Protein AF-A0A6C0D047-F1 (afdb_monomer_lite)

Foldseek 3Di:
DVVVVVVVVVVVVVVVVVVVVVVVVVVVVVVVVVVVVVVVVVVVVLVLLLVVVLCCCVPVVAQPDAQDEDFDQDPVRFFADPSSVVSNVVVVDQGHYWYQGGVLAIDHSPLVVVLVVDDPVNLVVLVVVLVVVLVVVVVCVVVVPDDDQKDFDPAFDDDPQFTDGTGIWGWDDLVVQLPDFAPRSSRNNSLCVLVVCLVVCVCVVPVVSSVSSSCCSSPFIWTWDDDPPRGIGIHTPVSVVVSVD

Structure (mmCIF, N/CA/C/O backbone):
data_AF-A0A6C0D047-F1
#
_entry.id   AF-A0A6C0D047-F1
#
loop_
_atom_site.group_PDB
_atom_site.id
_atom_site.type_symbol
_atom_site.label_atom_id
_atom_site.label_alt_id
_atom_site.label_comp_id
_atom_site.label_asym_id
_atom_site.label_entity_id
_atom_site.label_seq_id
_atom_site.pdbx_PDB_ins_code
_atom_site.Cartn_x
_atom_site.Cartn_y
_atom_site.Cartn_z
_atom_site.occupancy
_atom_site.B_iso_or_equiv
_atom_site.auth_seq_id
_atom_site.auth_comp_id
_atom_site.auth_asym_id
_atom_site.auth_atom_id
_atom_site.pdbx_PDB_model_num
ATOM 1 N N . MET A 1 1 ? -67.127 42.437 -1.158 1.00 55.56 1 MET A N 1
ATOM 2 C CA . MET A 1 1 ? -66.979 41.000 -0.832 1.00 55.56 1 MET A CA 1
ATOM 3 C C . MET A 1 1 ? -65.647 40.432 -1.324 1.00 55.56 1 MET A C 1
ATOM 5 O O . MET A 1 1 ? -65.041 39.701 -0.562 1.00 55.56 1 MET A O 1
ATOM 9 N N . ALA A 1 2 ? -65.123 40.847 -2.487 1.00 59.06 2 ALA A N 1
ATOM 10 C CA . ALA A 1 2 ? -63.850 40.340 -3.024 1.00 59.06 2 ALA A CA 1
ATOM 11 C C . ALA A 1 2 ? -62.580 40.603 -2.169 1.00 59.06 2 ALA A C 1
ATOM 13 O O . ALA A 1 2 ? -61.669 39.785 -2.185 1.00 59.06 2 ALA A O 1
ATOM 14 N N . GLU A 1 3 ? -62.491 41.702 -1.405 1.00 56.56 3 GLU A N 1
ATOM 15 C CA . GLU A 1 3 ? -61.288 41.983 -0.588 1.00 56.56 3 GLU A CA 1
ATOM 16 C C . GLU A 1 3 ? -61.166 41.108 0.670 1.00 56.56 3 GLU A C 1
ATOM 18 O O . GLU A 1 3 ? -60.060 40.737 1.047 1.00 56.56 3 GLU A O 1
ATOM 23 N N . ALA A 1 4 ? -62.282 40.725 1.300 1.00 60.53 4 ALA A N 1
ATOM 24 C CA . ALA A 1 4 ? -62.256 39.883 2.501 1.00 60.53 4 ALA A CA 1
ATOM 25 C C . ALA A 1 4 ? -61.846 38.431 2.185 1.00 60.53 4 ALA A C 1
ATOM 27 O O . ALA A 1 4 ? -61.182 37.782 2.989 1.00 60.53 4 ALA A O 1
ATOM 28 N N . GLU A 1 5 ? -62.202 37.942 0.995 1.00 63.25 5 GLU A N 1
ATOM 29 C CA . GLU A 1 5 ? -61.836 36.606 0.514 1.00 63.25 5 GLU A CA 1
ATOM 30 C C . GLU A 1 5 ? -60.336 36.505 0.193 1.00 63.25 5 GLU A C 1
ATOM 32 O O . GLU A 1 5 ? -59.701 35.491 0.478 1.00 63.25 5 GLU A O 1
ATOM 37 N N . LYS A 1 6 ? -59.741 37.591 -0.319 1.00 60.91 6 LYS A N 1
ATOM 38 C CA . LYS A 1 6 ? -58.315 37.644 -0.659 1.00 60.91 6 LYS A CA 1
ATOM 39 C C . LYS A 1 6 ? -57.415 37.596 0.584 1.00 60.91 6 LYS A C 1
ATOM 41 O O . LYS A 1 6 ? -56.431 36.868 0.593 1.00 60.91 6 LYS A O 1
ATOM 46 N N . VAL A 1 7 ? -57.796 38.299 1.656 1.00 64.06 7 VAL A N 1
ATOM 47 C CA . VAL A 1 7 ? -57.049 38.305 2.932 1.00 64.06 7 VAL A CA 1
ATOM 48 C C . VAL A 1 7 ? -57.134 36.953 3.655 1.00 64.06 7 VAL A C 1
ATOM 50 O O . VAL A 1 7 ? -56.170 36.530 4.291 1.00 64.06 7 VAL A O 1
ATOM 53 N N . ALA A 1 8 ? -58.264 36.245 3.551 1.00 64.50 8 ALA A N 1
ATOM 54 C CA .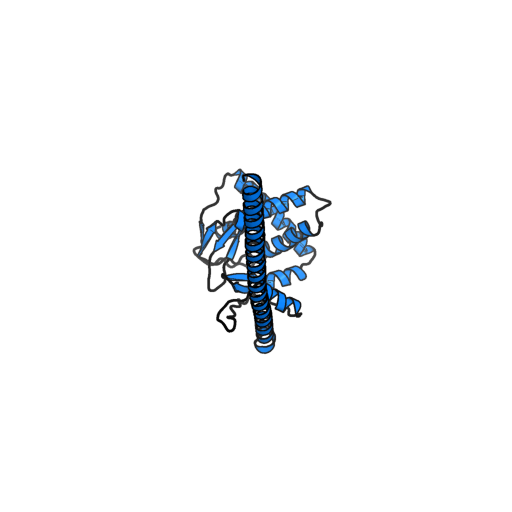 ALA A 1 8 ? -58.413 34.913 4.141 1.00 64.50 8 ALA A CA 1
ATOM 55 C C . ALA A 1 8 ? -57.556 33.853 3.423 1.00 64.50 8 ALA A C 1
ATOM 57 O O . ALA A 1 8 ? -56.960 33.005 4.086 1.00 64.50 8 ALA A O 1
ATOM 58 N N . ALA A 1 9 ? -57.456 33.928 2.091 1.00 65.50 9 ALA A N 1
ATOM 59 C CA . ALA A 1 9 ? -56.606 33.037 1.302 1.00 65.50 9 ALA A CA 1
ATOM 60 C C . ALA A 1 9 ? -55.109 33.253 1.595 1.00 65.50 9 ALA A C 1
ATOM 62 O O . ALA A 1 9 ? -54.388 32.286 1.825 1.00 65.50 9 ALA A O 1
ATOM 63 N N . GLU A 1 10 ? -54.661 34.510 1.682 1.00 67.50 10 GLU A N 1
ATOM 64 C CA . GLU A 1 10 ? -53.252 34.853 1.938 1.00 67.50 10 GLU A CA 1
ATOM 65 C C . GLU A 1 10 ? -52.780 34.386 3.330 1.00 67.50 10 GLU A C 1
ATOM 67 O O . GLU A 1 10 ? -51.661 33.901 3.494 1.00 67.50 10 GLU A O 1
ATOM 72 N N . LYS A 1 11 ? -53.663 34.443 4.338 1.00 69.38 11 LYS A N 1
ATOM 73 C CA . LYS A 1 11 ? -53.365 33.949 5.690 1.00 69.38 11 LYS A CA 1
ATOM 74 C C . LYS A 1 11 ? -53.275 32.418 5.758 1.00 69.38 11 LYS A C 1
ATOM 76 O O . LYS A 1 11 ? -52.412 31.895 6.458 1.00 69.38 11 LYS A O 1
ATOM 81 N N . ALA A 1 12 ? -54.133 31.709 5.022 1.00 67.88 12 ALA A N 1
ATOM 82 C CA . ALA A 1 12 ? -54.101 30.248 4.958 1.00 67.88 12 ALA A CA 1
ATOM 83 C C . ALA A 1 12 ? -52.858 29.723 4.215 1.00 67.88 12 ALA A C 1
ATOM 85 O O . ALA A 1 12 ? -52.292 28.704 4.612 1.00 67.88 12 ALA A O 1
ATOM 86 N N . GLU A 1 13 ? -52.399 30.423 3.170 1.00 69.69 13 GLU A N 1
ATOM 87 C CA . GLU A 1 13 ? -51.137 30.088 2.496 1.00 69.69 13 GLU A CA 1
ATOM 88 C C . GLU A 1 13 ? -49.916 30.344 3.390 1.00 69.69 13 GLU A C 1
ATOM 90 O O . GLU A 1 13 ? -49.007 29.514 3.419 1.00 69.69 13 GLU A O 1
ATOM 95 N N . ALA A 1 14 ? -49.916 31.427 4.175 1.00 70.19 14 ALA A N 1
ATOM 96 C CA . ALA A 1 14 ? -48.846 31.711 5.131 1.00 70.19 14 ALA A CA 1
ATOM 97 C C . ALA A 1 14 ? -48.749 30.650 6.246 1.00 70.19 14 ALA A C 1
ATOM 99 O O . ALA A 1 14 ? -47.656 30.155 6.516 1.00 70.19 14 ALA A O 1
ATOM 100 N N . GLU A 1 15 ? -49.875 30.235 6.843 1.00 73.12 15 GLU A N 1
ATOM 101 C CA . GLU A 1 15 ? -49.885 29.157 7.851 1.00 73.12 15 GLU A CA 1
ATOM 102 C C . GLU A 1 15 ? -49.422 27.815 7.269 1.00 73.12 15 GLU A C 1
ATOM 104 O O . GLU A 1 15 ? -48.685 27.076 7.924 1.00 73.12 15 GLU A O 1
ATOM 109 N N . LYS A 1 16 ? -49.806 27.498 6.026 1.00 76.19 16 LYS A N 1
ATOM 110 C CA . LYS A 1 16 ? -49.349 26.274 5.359 1.00 76.19 16 LYS A CA 1
ATOM 111 C C . LYS A 1 16 ? -47.840 26.304 5.104 1.00 76.19 16 LYS A C 1
ATOM 113 O O . LYS A 1 16 ? -47.172 2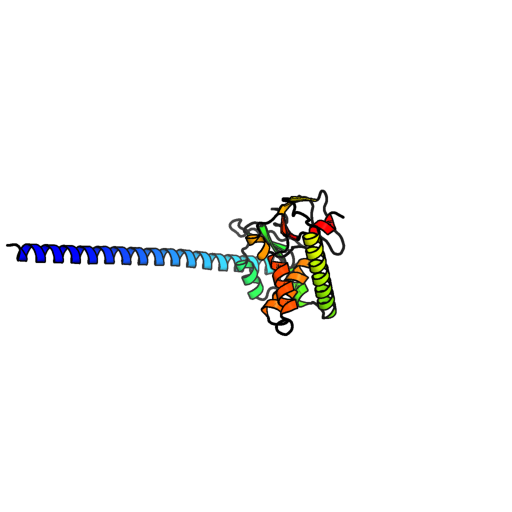5.304 5.350 1.00 76.19 16 LYS A O 1
ATOM 118 N N . ALA A 1 17 ? -47.301 27.441 4.663 1.00 73.88 17 ALA A N 1
ATOM 119 C CA . ALA A 1 17 ? -45.867 27.608 4.443 1.00 73.88 17 ALA A CA 1
ATOM 120 C C . ALA A 1 17 ? -45.054 27.522 5.749 1.00 73.88 17 ALA A C 1
ATOM 122 O O . ALA A 1 17 ? -43.977 26.925 5.760 1.00 73.88 17 ALA A O 1
ATOM 123 N N . GLU A 1 18 ? -45.560 28.069 6.861 1.00 75.50 18 GLU A N 1
ATOM 124 C CA . GLU A 1 18 ? -44.909 27.931 8.172 1.00 75.50 18 GLU A CA 1
ATOM 125 C C . GLU A 1 18 ? -44.938 26.489 8.692 1.00 75.50 18 GLU A C 1
ATOM 127 O O . GLU A 1 18 ? -43.924 26.005 9.200 1.00 75.50 18 GLU A O 1
ATOM 132 N N . ALA A 1 19 ? -46.057 25.777 8.522 1.00 75.44 19 ALA A N 1
ATOM 133 C CA . ALA A 1 19 ? -46.162 24.369 8.897 1.00 75.44 19 ALA A CA 1
ATOM 134 C C . ALA A 1 19 ? -45.209 23.482 8.076 1.00 75.44 19 ALA A C 1
ATOM 136 O O . ALA A 1 19 ? -44.488 22.664 8.644 1.00 75.44 19 ALA A O 1
ATOM 137 N N . GLU A 1 20 ? -45.146 23.691 6.759 1.00 80.19 20 GLU A N 1
ATOM 138 C CA . GLU A 1 20 ? -44.265 22.934 5.860 1.00 80.19 20 GLU A CA 1
ATOM 139 C C . GLU A 1 20 ? -42.780 23.192 6.179 1.00 80.19 20 GLU A C 1
ATOM 141 O O . GLU A 1 20 ? -41.969 22.265 6.213 1.00 80.19 20 GLU A O 1
ATOM 146 N N . LYS A 1 21 ? -42.424 24.438 6.526 1.00 82.62 21 LYS A N 1
ATOM 147 C CA . LYS A 1 21 ? -41.072 24.790 6.983 1.00 82.62 21 LYS A CA 1
ATOM 148 C C . LYS A 1 21 ? -40.715 24.121 8.314 1.00 82.62 21 LYS A C 1
ATOM 150 O O . LYS A 1 21 ? -39.600 23.623 8.460 1.00 82.62 21 LYS A O 1
ATOM 155 N N . ALA A 1 22 ? -41.643 24.084 9.271 1.00 79.88 22 ALA A N 1
ATOM 156 C CA . ALA A 1 22 ? -41.422 23.432 10.561 1.00 79.88 22 ALA A CA 1
ATOM 157 C C . ALA A 1 22 ? -41.257 21.905 10.424 1.00 79.88 22 ALA A C 1
ATOM 159 O O . ALA A 1 22 ? -40.440 21.305 11.127 1.00 79.88 22 ALA A O 1
ATOM 160 N N . GLU A 1 23 ? -41.991 21.267 9.507 1.00 82.19 23 GLU A N 1
ATOM 161 C CA . GLU A 1 23 ? -41.817 19.841 9.207 1.00 82.19 23 GLU A CA 1
ATOM 162 C C . GLU A 1 23 ? -40.473 19.548 8.529 1.00 82.19 23 GLU A C 1
ATOM 164 O O . GLU A 1 23 ? -39.793 18.597 8.925 1.00 82.19 23 GLU A O 1
ATOM 169 N N . ALA A 1 24 ? -40.048 20.384 7.574 1.00 82.88 24 ALA A N 1
ATOM 170 C CA . ALA A 1 24 ? -38.744 20.257 6.925 1.00 82.88 24 ALA A CA 1
ATOM 171 C C . ALA A 1 24 ? -37.584 20.394 7.929 1.00 82.88 24 ALA A C 1
ATOM 173 O O . ALA A 1 24 ? -36.695 19.543 7.964 1.00 82.88 24 ALA A O 1
ATOM 174 N N . GLU A 1 25 ? -37.632 21.399 8.810 1.00 86.50 25 GLU A N 1
ATOM 175 C CA . GLU A 1 25 ? -36.598 21.624 9.829 1.00 86.50 25 GLU A CA 1
ATOM 176 C C . GLU A 1 25 ? -36.513 20.451 10.823 1.00 86.50 25 GLU A C 1
ATOM 178 O O . GLU A 1 25 ? -35.426 20.002 11.198 1.00 86.50 25 GLU A O 1
ATOM 183 N N . LYS A 1 26 ? -37.661 19.875 11.204 1.00 86.94 26 LYS A N 1
ATOM 184 C CA . LYS A 1 26 ? -37.704 18.685 12.062 1.00 86.94 26 LYS A CA 1
ATOM 185 C C . LYS A 1 26 ? -37.114 17.453 11.367 1.00 86.94 26 LYS A C 1
ATOM 187 O O . LYS A 1 26 ? -36.404 16.683 12.015 1.00 86.94 26 LYS A O 1
ATOM 192 N N . ALA A 1 27 ? -37.387 17.262 10.076 1.00 85.12 27 ALA A N 1
ATOM 193 C CA . ALA A 1 27 ? -36.830 16.155 9.300 1.00 85.12 27 ALA A CA 1
ATOM 194 C C . ALA A 1 27 ? -35.302 16.268 9.151 1.00 85.12 27 ALA A C 1
ATOM 196 O O . ALA A 1 27 ? -34.596 15.274 9.333 1.00 85.12 27 ALA A O 1
ATOM 197 N N . GLU A 1 28 ? -34.778 17.470 8.893 1.00 87.88 28 GLU A N 1
ATOM 198 C CA . GLU A 1 28 ? -33.332 17.718 8.848 1.00 87.88 28 GLU A CA 1
ATOM 199 C C . GLU A 1 28 ? -32.665 17.477 10.208 1.00 87.88 28 GLU A C 1
ATOM 201 O O . GLU A 1 28 ? -31.629 16.812 10.280 1.00 87.88 28 GLU A O 1
ATOM 206 N N . ALA A 1 29 ? -33.282 17.935 11.303 1.00 86.81 29 ALA A N 1
ATOM 207 C CA . ALA A 1 29 ? -32.764 17.716 12.651 1.00 86.81 29 ALA A CA 1
ATOM 208 C C . ALA A 1 29 ? -32.721 16.225 13.035 1.00 86.81 29 ALA A C 1
ATOM 210 O O . ALA A 1 29 ? -31.754 15.771 13.652 1.00 86.81 29 ALA A O 1
ATOM 211 N N . GLU A 1 30 ? -33.742 15.443 12.674 1.00 89.88 30 GLU A N 1
ATOM 212 C CA . GLU A 1 30 ? -33.758 13.995 12.916 1.00 89.88 30 GLU A CA 1
ATOM 213 C C . GLU A 1 30 ? -32.721 13.260 12.055 1.00 89.88 30 GLU A C 1
ATOM 215 O O . GLU A 1 30 ? -32.012 12.390 12.570 1.00 89.88 30 GLU A O 1
ATOM 220 N N . LYS A 1 31 ? -32.549 13.654 10.783 1.00 90.25 31 LYS A N 1
ATOM 221 C CA . LYS A 1 31 ? -31.493 13.107 9.918 1.00 90.25 31 LYS A CA 1
ATOM 222 C C . LYS A 1 31 ? -30.102 13.367 10.504 1.00 90.25 31 LYS A C 1
ATOM 224 O O . LYS A 1 31 ? -29.325 12.425 10.646 1.00 90.25 31 LYS A O 1
ATOM 229 N N . ALA A 1 32 ? -29.826 14.596 10.942 1.00 89.69 32 ALA A N 1
ATOM 230 C CA . ALA A 1 32 ? -28.541 14.961 11.536 1.00 89.69 32 ALA A CA 1
ATOM 231 C C . ALA A 1 32 ? -28.242 14.180 12.831 1.00 89.69 32 ALA A C 1
ATOM 233 O O . ALA A 1 32 ? -27.109 13.749 13.059 1.00 89.69 32 ALA A O 1
ATOM 234 N N . LYS A 1 33 ? -29.251 13.945 13.684 1.00 90.88 33 LYS A N 1
ATOM 235 C CA . LYS A 1 33 ? -29.091 13.099 14.882 1.00 90.88 33 LYS A CA 1
ATOM 236 C C . LYS A 1 33 ? -28.784 11.648 14.522 1.00 90.88 33 LYS A C 1
ATOM 238 O O . LYS A 1 33 ? -27.923 11.042 15.159 1.00 90.88 33 LYS A O 1
ATOM 243 N N . ALA A 1 34 ? -29.476 11.092 13.527 1.00 89.69 34 ALA A N 1
ATOM 244 C CA . ALA A 1 34 ? -29.240 9.726 13.071 1.00 89.69 34 ALA A CA 1
ATOM 245 C C . ALA A 1 34 ? -27.823 9.568 12.494 1.00 89.69 34 ALA A C 1
ATOM 247 O O . ALA A 1 34 ? -27.111 8.637 12.869 1.00 89.69 34 ALA A O 1
ATOM 248 N N . GLU A 1 35 ? -27.383 10.511 11.658 1.00 91.94 35 GLU A N 1
ATOM 249 C CA . GLU A 1 35 ? -26.024 10.541 11.104 1.00 91.94 35 GLU A CA 1
ATOM 250 C C . GLU A 1 35 ? -24.965 10.641 12.211 1.00 91.94 35 GLU A C 1
ATOM 252 O O . GLU A 1 35 ? -24.001 9.872 12.210 1.00 91.94 35 GLU A O 1
ATOM 257 N N . LYS A 1 36 ? -25.176 11.505 13.215 1.00 92.44 36 LYS A N 1
ATOM 258 C CA . LYS A 1 36 ? -24.279 11.608 14.375 1.00 92.44 36 LYS A CA 1
ATOM 259 C C . LYS A 1 36 ? -24.185 10.292 15.153 1.00 92.44 36 LYS A C 1
ATOM 261 O O . LYS A 1 36 ? -23.082 9.852 15.463 1.00 92.44 36 LYS A O 1
ATOM 266 N N . ALA A 1 37 ? -25.314 9.639 15.428 1.00 91.81 37 ALA A N 1
ATOM 267 C CA . ALA A 1 37 ? -25.327 8.377 16.166 1.00 91.81 37 ALA A CA 1
ATOM 268 C C . ALA A 1 37 ? -24.614 7.240 15.406 1.00 91.81 37 ALA A C 1
ATOM 270 O O . ALA A 1 37 ? -23.973 6.387 16.023 1.00 91.81 37 ALA A O 1
ATOM 271 N N . VAL A 1 38 ? -24.706 7.217 14.071 1.00 93.31 38 VAL A N 1
ATOM 272 C CA . VAL A 1 38 ? -23.958 6.268 13.229 1.00 93.31 38 VAL A CA 1
ATOM 273 C C . VAL A 1 38 ? -22.457 6.560 13.284 1.00 93.31 38 VAL A C 1
ATOM 275 O O . VAL A 1 38 ? -21.671 5.632 13.477 1.00 93.31 38 VAL A O 1
ATOM 278 N N . ALA A 1 39 ? -22.058 7.831 13.187 1.00 91.31 39 ALA A N 1
ATOM 279 C CA . ALA A 1 39 ? -20.657 8.237 13.273 1.00 91.31 39 ALA A CA 1
ATOM 280 C C . ALA A 1 39 ? -20.033 7.908 14.642 1.00 91.31 39 ALA A C 1
ATOM 282 O O . ALA A 1 39 ? -18.929 7.371 14.701 1.00 91.31 39 ALA A O 1
ATOM 283 N N . GLU A 1 40 ? -20.751 8.156 15.741 1.00 93.94 40 GLU A N 1
ATOM 284 C CA . GLU A 1 40 ? -20.290 7.828 17.098 1.00 93.94 40 GLU A CA 1
ATOM 285 C C . GLU A 1 40 ? -20.086 6.317 17.280 1.00 93.94 40 GLU A C 1
ATOM 287 O O . GLU A 1 40 ? -19.072 5.891 17.835 1.00 93.94 40 GLU A O 1
ATOM 292 N N . LYS A 1 41 ? -21.001 5.490 16.757 1.00 93.38 41 LYS A N 1
ATOM 293 C CA . LYS A 1 41 ? -20.841 4.028 16.773 1.00 93.38 41 LYS A CA 1
ATOM 294 C C . LYS A 1 41 ? -19.646 3.566 15.940 1.00 93.38 41 LYS A C 1
ATOM 296 O O . LYS A 1 41 ? -18.896 2.709 16.397 1.00 93.38 41 LYS A O 1
ATOM 301 N N . ALA A 1 42 ? -19.454 4.130 14.748 1.00 91.38 42 ALA A N 1
ATOM 302 C CA . ALA A 1 42 ? -18.323 3.792 13.887 1.00 91.38 42 ALA A CA 1
ATOM 303 C C . ALA A 1 42 ? -16.980 4.166 14.536 1.00 91.38 42 ALA A C 1
ATOM 305 O O . ALA A 1 42 ? -16.050 3.364 14.519 1.00 91.38 42 ALA A O 1
ATOM 306 N N . ALA A 1 43 ? -16.895 5.338 15.172 1.00 93.38 43 ALA A N 1
ATOM 307 C CA . ALA A 1 43 ? -15.702 5.771 15.894 1.00 93.38 43 ALA A CA 1
ATOM 308 C C . ALA A 1 43 ? -15.402 4.879 17.111 1.00 93.38 43 ALA A C 1
ATOM 310 O O . ALA A 1 43 ? -14.254 4.488 17.321 1.00 93.38 43 ALA A O 1
ATOM 311 N N . ALA A 1 44 ? -16.428 4.511 17.887 1.00 94.38 44 ALA A N 1
ATOM 312 C CA . ALA A 1 44 ? -16.273 3.584 19.006 1.00 94.38 44 ALA A CA 1
ATOM 313 C C . ALA A 1 44 ? -15.789 2.202 18.537 1.00 94.38 44 ALA A C 1
ATOM 315 O O . ALA A 1 44 ? -14.909 1.618 19.167 1.00 94.38 44 ALA A O 1
ATOM 316 N N . GLN A 1 45 ? -16.315 1.707 17.411 1.00 94.56 45 GLN A N 1
ATOM 317 C CA . GLN A 1 45 ? -15.859 0.452 16.820 1.00 94.56 45 GLN A CA 1
ATOM 318 C C . GLN A 1 45 ? -14.410 0.543 16.339 1.00 94.56 45 GLN A C 1
ATOM 320 O O . GLN A 1 45 ? -13.629 -0.350 16.635 1.00 94.56 45 GLN A O 1
ATOM 325 N N . ALA A 1 46 ? -14.026 1.623 15.655 1.00 93.50 46 ALA A N 1
ATOM 326 C CA . ALA A 1 46 ? -12.647 1.818 15.211 1.00 93.50 46 ALA A CA 1
ATOM 327 C C . ALA A 1 46 ? -11.669 1.844 16.399 1.00 93.50 46 ALA A C 1
ATOM 329 O O . ALA A 1 46 ? -10.627 1.198 16.356 1.00 93.50 46 ALA A O 1
ATOM 330 N N . ALA A 1 47 ? -12.027 2.519 17.496 1.00 95.94 47 ALA A N 1
ATOM 331 C CA . ALA A 1 47 ? -11.218 2.525 18.714 1.00 95.94 47 ALA A CA 1
ATOM 332 C C . ALA A 1 47 ? -11.116 1.132 19.362 1.00 95.94 47 ALA A C 1
ATOM 334 O O . ALA A 1 47 ? -10.037 0.740 19.808 1.00 95.94 47 ALA A O 1
ATOM 335 N N . ALA A 1 48 ? -12.215 0.371 19.398 1.00 96.62 48 ALA A N 1
ATOM 336 C CA . ALA A 1 48 ? -12.207 -1.009 19.880 1.00 96.62 48 ALA A CA 1
ATOM 337 C C . ALA A 1 48 ? -11.336 -1.914 18.994 1.00 96.62 48 ALA A C 1
ATOM 339 O O . ALA A 1 48 ? -10.579 -2.730 19.522 1.00 96.62 48 ALA A O 1
ATOM 340 N N . ASP A 1 49 ? -11.394 -1.724 17.672 1.00 96.38 49 ASP A N 1
ATOM 341 C CA . ASP A 1 49 ? -10.585 -2.468 16.712 1.00 96.38 49 ASP A CA 1
ATOM 342 C C . ASP A 1 49 ? -9.081 -2.194 16.946 1.00 96.38 49 ASP A C 1
ATOM 344 O O . ASP A 1 49 ? -8.293 -3.131 17.063 1.00 96.38 49 ASP A O 1
ATOM 348 N N . VAL A 1 50 ? -8.685 -0.927 17.137 1.00 97.50 50 VAL A N 1
ATOM 349 C CA . VAL A 1 50 ? -7.298 -0.547 17.481 1.00 97.50 50 VAL A CA 1
ATOM 350 C C . VAL A 1 50 ? -6.839 -1.200 18.787 1.00 97.50 50 VAL A C 1
ATOM 352 O O . VAL A 1 50 ? -5.755 -1.780 18.841 1.00 97.50 50 VAL A O 1
ATOM 355 N N . LEU A 1 51 ? -7.649 -1.124 19.850 1.00 97.50 51 LEU A N 1
ATOM 356 C CA . LEU A 1 51 ? -7.297 -1.701 21.153 1.00 97.50 51 LEU A CA 1
ATOM 357 C C . LEU A 1 51 ? -7.112 -3.218 21.081 1.00 97.50 51 LEU A C 1
ATOM 359 O O . LEU A 1 51 ? -6.196 -3.751 21.705 1.00 97.50 51 LEU A O 1
ATOM 363 N N . HIS A 1 52 ? -7.956 -3.905 20.313 1.00 96.88 52 HIS A N 1
ATOM 364 C CA . HIS A 1 52 ? -7.832 -5.340 20.095 1.00 96.88 52 HIS A CA 1
ATOM 365 C C . HIS A 1 52 ? -6.512 -5.694 19.398 1.00 96.88 52 HIS A C 1
ATOM 367 O O . HIS A 1 52 ? -5.773 -6.549 19.885 1.00 96.88 52 HIS A O 1
ATOM 373 N N . LEU A 1 53 ? -6.171 -5.000 18.309 1.00 97.19 53 LEU A N 1
ATOM 374 C CA . LEU A 1 53 ? -4.922 -5.242 17.580 1.00 97.19 53 LEU A CA 1
ATOM 375 C C . LEU A 1 53 ? -3.682 -4.907 18.417 1.00 97.19 53 LEU A C 1
ATOM 377 O O . LEU A 1 53 ? -2.689 -5.625 18.356 1.00 97.19 53 LEU A O 1
ATOM 381 N N . ILE A 1 54 ? -3.749 -3.870 19.256 1.00 97.81 54 ILE A N 1
ATOM 382 C CA . ILE A 1 54 ? -2.705 -3.567 20.244 1.00 97.81 54 ILE A CA 1
ATOM 383 C C . ILE A 1 54 ? -2.510 -4.739 21.212 1.00 97.81 54 ILE A C 1
ATOM 385 O O . ILE A 1 54 ? -1.380 -5.162 21.442 1.00 97.81 54 ILE A O 1
ATOM 389 N N . GLN A 1 55 ? -3.594 -5.288 21.764 1.00 97.31 55 GLN A N 1
ATOM 390 C CA . GLN A 1 55 ? -3.509 -6.434 22.673 1.00 97.31 55 GLN A CA 1
ATOM 391 C C . GLN A 1 55 ? -2.924 -7.665 21.979 1.00 97.31 55 GLN A C 1
ATOM 393 O O . GLN A 1 55 ? -2.120 -8.373 22.581 1.00 97.31 55 GLN A O 1
ATOM 398 N N . LYS A 1 56 ? -3.298 -7.908 20.721 1.00 96.75 56 LYS A N 1
ATOM 399 C CA . LYS A 1 56 ? -2.742 -8.981 19.889 1.00 96.75 56 LYS A CA 1
ATOM 400 C C . LYS A 1 56 ? -1.248 -8.800 19.647 1.00 96.75 56 LYS A C 1
ATOM 402 O O . LYS A 1 56 ? -0.474 -9.738 19.819 1.00 96.75 56 LYS A O 1
ATOM 407 N N . TYR A 1 57 ? -0.836 -7.586 19.304 1.00 97.38 57 TYR A N 1
ATOM 408 C CA . TYR A 1 57 ? 0.570 -7.245 19.134 1.00 97.38 57 TYR A CA 1
ATOM 409 C C . TYR A 1 57 ? 1.357 -7.499 20.429 1.00 97.38 57 TYR A C 1
ATOM 411 O O . TYR A 1 57 ? 2.354 -8.216 20.415 1.00 97.38 57 TYR A O 1
ATOM 419 N N . ASP A 1 58 ? 0.886 -6.969 21.562 1.00 97.50 58 ASP A N 1
ATOM 420 C CA . ASP A 1 58 ? 1.613 -7.024 22.835 1.00 97.50 58 ASP A CA 1
ATOM 421 C C . ASP A 1 58 ? 1.666 -8.434 23.442 1.00 97.50 58 ASP A C 1
ATOM 423 O O . ASP A 1 58 ? 2.685 -8.821 24.014 1.00 97.50 58 ASP A O 1
ATOM 427 N N . ASN A 1 59 ? 0.573 -9.197 23.346 1.00 97.25 59 ASN A N 1
ATOM 428 C CA . ASN A 1 59 ? 0.436 -10.474 24.050 1.00 97.25 59 ASN A CA 1
ATOM 429 C C . ASN A 1 59 ? 0.744 -11.692 23.173 1.00 97.25 59 ASN A C 1
ATOM 431 O O . ASN A 1 59 ? 1.152 -12.727 23.698 1.00 97.25 59 ASN A O 1
ATOM 435 N N . GLU A 1 60 ? 0.517 -11.597 21.861 1.00 96.25 60 GLU A N 1
ATOM 436 C CA . GLU A 1 60 ? 0.576 -12.742 20.940 1.00 96.25 60 GLU A CA 1
ATOM 437 C C . GLU A 1 60 ? 1.673 -12.600 19.872 1.00 96.25 60 GLU A C 1
ATOM 439 O O . GLU A 1 60 ? 1.895 -13.529 19.097 1.00 96.25 60 GLU A O 1
ATOM 444 N N . GLY A 1 61 ? 2.385 -11.467 19.821 1.00 95.81 61 GLY A N 1
ATOM 445 C CA . GLY A 1 61 ? 3.418 -11.219 18.810 1.00 95.81 61 GLY A CA 1
ATOM 446 C C . GLY A 1 61 ? 2.851 -11.036 17.397 1.00 95.81 61 GLY A C 1
ATOM 447 O O . GLY A 1 61 ? 3.517 -11.319 16.395 1.00 95.81 61 GLY A O 1
ATOM 448 N N . TRP A 1 62 ? 1.591 -10.607 17.301 1.00 96.62 62 TRP A N 1
ATOM 449 C CA . TRP A 1 62 ? 0.952 -10.305 16.025 1.00 96.62 62 TRP A CA 1
ATOM 450 C C . TRP A 1 62 ? 1.653 -9.130 15.324 1.00 96.62 62 TRP A C 1
ATOM 452 O O . TRP A 1 62 ? 1.990 -8.146 15.974 1.00 96.62 62 TRP A O 1
ATOM 462 N N . ALA A 1 63 ? 1.857 -9.230 14.005 1.00 96.75 63 ALA A N 1
ATOM 463 C CA . ALA A 1 63 ? 2.528 -8.228 13.168 1.00 96.75 63 ALA A CA 1
ATOM 464 C C . ALA A 1 63 ? 3.936 -7.803 13.643 1.00 96.75 63 ALA A C 1
ATOM 466 O O . ALA A 1 63 ? 4.285 -6.628 13.569 1.00 96.75 63 ALA A O 1
ATOM 467 N N . GLN A 1 64 ? 4.747 -8.746 14.137 1.00 97.38 64 GLN A N 1
ATOM 468 C CA . GLN A 1 64 ? 6.131 -8.510 14.593 1.00 97.38 64 GLN A CA 1
ATOM 469 C C . GLN A 1 64 ? 7.205 -9.233 13.759 1.00 97.38 64 GLN A C 1
ATOM 471 O O . GLN A 1 64 ? 8.397 -9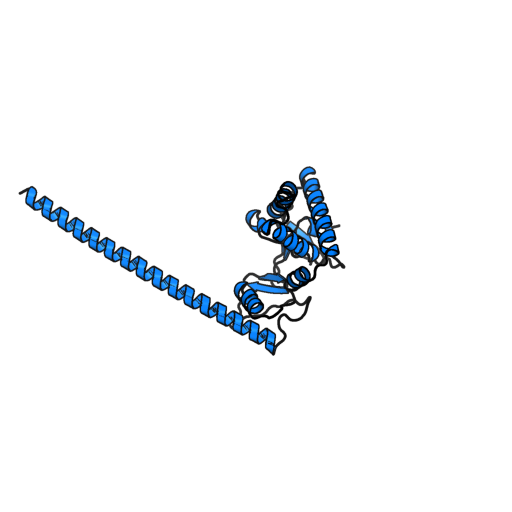.030 13.981 1.00 97.38 64 GLN A O 1
ATOM 476 N N . GLU A 1 65 ? 6.806 -10.083 12.812 1.00 96.75 65 GLU A N 1
ATOM 477 C CA . GLU A 1 65 ? 7.697 -10.937 12.025 1.00 96.75 65 GLU A CA 1
ATOM 478 C C . GLU A 1 65 ? 7.673 -10.512 10.551 1.00 96.75 65 GLU A C 1
ATOM 480 O O . GLU A 1 65 ? 6.621 -10.519 9.910 1.00 96.75 65 GLU A O 1
ATOM 485 N N . GLU A 1 66 ? 8.839 -10.143 10.015 1.00 94.94 66 GLU A N 1
ATOM 486 C CA . GLU A 1 66 ? 8.995 -9.772 8.604 1.00 94.94 66 GLU A CA 1
ATOM 487 C C . GLU A 1 66 ? 8.745 -10.976 7.686 1.00 94.94 66 GLU A C 1
ATOM 489 O O . GLU A 1 66 ? 9.071 -12.119 8.012 1.00 94.94 66 GLU A O 1
ATOM 494 N N . GLY A 1 67 ? 8.162 -10.728 6.516 1.00 90.50 67 GLY A N 1
ATOM 495 C CA . GLY A 1 67 ? 7.848 -11.753 5.522 1.00 90.50 67 GLY A CA 1
ATOM 496 C C . GLY A 1 67 ? 6.650 -12.639 5.870 1.00 90.50 67 GLY A C 1
ATOM 497 O O . GLY A 1 67 ? 6.279 -13.496 5.067 1.00 90.50 67 GLY A O 1
ATOM 498 N N . LYS A 1 68 ? 6.015 -12.439 7.030 1.00 94.81 68 LYS A N 1
ATOM 499 C CA . LYS A 1 68 ? 4.827 -13.189 7.440 1.00 94.81 68 LYS A CA 1
ATOM 500 C C . LYS A 1 68 ? 3.547 -12.529 6.950 1.00 94.81 68 LYS A C 1
ATOM 502 O O . LYS A 1 68 ? 3.419 -11.308 6.950 1.00 94.81 68 LYS A O 1
ATOM 507 N N . ILE A 1 69 ? 2.575 -13.354 6.569 1.00 93.62 69 ILE A N 1
ATOM 508 C CA . ILE A 1 69 ? 1.224 -12.902 6.237 1.00 93.62 69 ILE A CA 1
ATOM 509 C C . ILE A 1 69 ? 0.351 -13.012 7.486 1.00 93.62 69 ILE A C 1
ATOM 511 O O . ILE A 1 69 ? 0.246 -14.076 8.099 1.00 93.62 69 ILE A O 1
ATOM 515 N N . TYR A 1 70 ? -0.283 -11.906 7.853 1.00 94.88 70 TYR A N 1
ATOM 516 C CA . TYR A 1 70 ? -1.160 -11.794 9.006 1.00 94.88 70 TYR A CA 1
ATOM 517 C C . TYR A 1 70 ? -2.607 -11.640 8.552 1.00 94.88 70 TYR A C 1
ATOM 519 O O . TYR A 1 70 ? -2.984 -10.637 7.946 1.00 94.88 70 TYR A O 1
ATOM 527 N N . LYS A 1 71 ? -3.427 -12.633 8.897 1.00 92.00 71 LYS A N 1
ATOM 528 C CA . LYS A 1 71 ? -4.882 -12.606 8.743 1.00 92.00 71 LYS A CA 1
ATOM 529 C C . LYS A 1 71 ? -5.499 -12.674 10.134 1.00 92.00 71 LYS A C 1
ATOM 531 O O . LYS A 1 71 ? -5.677 -13.762 10.671 1.00 92.00 71 LYS A O 1
ATOM 536 N N . GLU A 1 72 ? -5.748 -11.512 10.730 1.00 83.88 72 GLU A N 1
ATOM 537 C CA . GLU A 1 72 ? -6.438 -11.445 12.019 1.00 83.88 72 GLU A CA 1
ATOM 538 C C . GLU A 1 72 ? -7.926 -11.248 11.787 1.00 83.88 72 GLU A C 1
ATOM 540 O O . GLU A 1 72 ? -8.337 -10.329 11.079 1.00 83.88 72 GLU A O 1
ATOM 545 N N . GLU A 1 73 ? -8.730 -12.099 12.406 1.00 81.88 73 GLU A N 1
ATOM 546 C CA . GLU A 1 73 ? -10.158 -11.859 12.519 1.00 81.88 73 GLU A CA 1
ATOM 547 C C . GLU A 1 73 ? -10.403 -11.063 13.802 1.00 81.88 73 GLU A C 1
ATOM 549 O O . GLU A 1 73 ? -10.092 -11.509 14.905 1.00 81.88 73 GLU A O 1
ATOM 554 N N . MET A 1 74 ? -10.973 -9.868 13.653 1.00 89.75 74 MET A N 1
ATOM 555 C CA . MET A 1 74 ? -11.513 -9.087 14.762 1.00 89.75 74 MET A CA 1
ATOM 556 C C . MET A 1 74 ? -12.545 -9.934 15.537 1.00 89.75 74 MET A C 1
ATOM 558 O O . MET A 1 74 ? -13.071 -10.902 14.988 1.00 89.75 74 MET A O 1
ATOM 562 N N . PRO A 1 75 ? -12.932 -9.577 16.778 1.00 87.94 75 PRO A N 1
ATOM 563 C CA . PRO A 1 75 ? -13.877 -10.376 17.572 1.00 87.94 75 PRO A CA 1
ATOM 564 C C . PRO A 1 75 ? -15.223 -10.694 16.895 1.00 87.94 75 PRO A C 1
ATOM 566 O O . PRO A 1 75 ? -15.926 -11.609 17.316 1.00 87.94 75 PRO A O 1
ATOM 569 N N . ASP A 1 76 ? -15.597 -9.938 15.864 1.00 87.25 76 ASP A N 1
ATOM 570 C CA . ASP A 1 76 ? -16.798 -10.130 15.051 1.00 87.25 76 ASP A CA 1
ATOM 571 C C . ASP A 1 76 ? -16.543 -10.812 13.690 1.00 87.25 76 ASP A C 1
ATOM 573 O O . ASP A 1 76 ? -17.429 -10.829 12.835 1.00 87.25 76 ASP A O 1
ATOM 577 N N . GLY A 1 77 ? -15.350 -11.371 13.475 1.00 89.19 77 GLY A N 1
ATOM 578 C CA . GLY A 1 77 ? -14.950 -12.068 12.250 1.00 89.19 77 GLY A CA 1
ATOM 579 C C . GLY A 1 77 ? -14.541 -11.148 11.096 1.00 89.19 77 GLY A C 1
ATOM 580 O O . GLY A 1 77 ? -14.224 -11.627 10.008 1.00 89.19 77 GLY A O 1
ATOM 581 N N . ARG A 1 78 ? -14.562 -9.819 11.277 1.00 92.62 78 ARG A N 1
ATOM 582 C CA . ARG A 1 78 ? -14.098 -8.884 10.240 1.00 92.62 78 ARG A CA 1
ATOM 583 C C . ARG A 1 78 ? -12.576 -8.874 10.149 1.00 92.62 78 ARG A C 1
ATOM 585 O O . ARG A 1 78 ? -11.890 -9.130 11.126 1.00 92.62 78 ARG A O 1
ATOM 592 N N . LEU A 1 79 ? -12.055 -8.447 9.003 1.00 93.62 79 LEU A N 1
ATOM 593 C CA . LEU A 1 79 ? -10.647 -8.070 8.865 1.00 93.62 79 LEU A CA 1
ATOM 594 C C . LEU A 1 79 ? -10.415 -6.615 9.331 1.00 93.62 79 LEU A C 1
ATOM 596 O O . LEU A 1 79 ? -11.356 -5.801 9.274 1.00 93.62 79 LEU A O 1
ATOM 600 N N . PRO A 1 80 ? -9.182 -6.268 9.749 1.00 95.88 80 PRO A N 1
ATOM 601 C CA . PRO A 1 80 ? -8.794 -4.913 10.125 1.00 95.88 80 PRO A CA 1
ATOM 602 C C . PRO A 1 80 ? -9.073 -3.893 9.023 1.00 95.88 80 PRO A C 1
ATOM 604 O O . PRO A 1 80 ? -9.013 -4.204 7.832 1.00 95.88 80 PRO A O 1
ATOM 607 N N . THR A 1 81 ? -9.359 -2.653 9.409 1.00 95.94 81 THR A N 1
ATOM 608 C CA . THR A 1 81 ? -9.383 -1.523 8.470 1.00 95.94 81 THR A CA 1
ATOM 609 C C . THR A 1 81 ? -8.052 -0.785 8.495 1.00 95.94 81 THR A C 1
ATOM 611 O O . THR A 1 81 ? -7.292 -0.912 9.456 1.00 95.94 81 THR A O 1
ATOM 614 N N . ILE A 1 82 ? -7.784 0.027 7.471 1.00 95.38 82 ILE A N 1
ATOM 615 C CA . ILE A 1 82 ? -6.570 0.849 7.427 1.00 95.38 82 ILE A CA 1
ATOM 616 C C . ILE A 1 82 ? -6.487 1.799 8.628 1.00 95.38 82 ILE A C 1
ATOM 618 O O . ILE A 1 82 ? -5.421 1.964 9.205 1.00 95.38 82 ILE A O 1
ATOM 622 N N . GLU A 1 83 ? -7.614 2.348 9.086 1.00 95.88 83 GLU A N 1
ATOM 623 C CA . GLU A 1 83 ? -7.655 3.225 10.259 1.00 95.88 83 GLU A CA 1
ATOM 624 C C . GLU A 1 83 ? -7.256 2.481 11.536 1.00 95.88 83 GLU A C 1
ATOM 626 O O . GLU A 1 83 ? -6.580 3.053 12.392 1.00 95.88 83 GLU A O 1
ATOM 631 N N . ALA A 1 84 ? -7.643 1.206 11.660 1.00 96.75 84 ALA A N 1
ATOM 632 C CA . ALA A 1 84 ? -7.242 0.380 12.790 1.00 96.75 84 ALA A CA 1
ATOM 633 C C . ALA A 1 84 ? -5.728 0.122 12.770 1.00 96.75 84 ALA A C 1
ATOM 635 O O . ALA A 1 84 ? -5.064 0.320 13.785 1.00 96.75 84 ALA A O 1
ATOM 636 N N . ILE A 1 85 ? -5.173 -0.235 11.607 1.00 97.56 85 ILE A N 1
ATOM 637 C CA . ILE A 1 85 ? -3.729 -0.443 11.416 1.00 97.56 85 ILE A CA 1
ATOM 638 C C . ILE A 1 85 ? -2.940 0.835 11.725 1.00 97.56 85 ILE A C 1
ATOM 640 O O . ILE A 1 85 ? -2.041 0.816 12.565 1.00 97.56 85 ILE A O 1
ATOM 644 N N . THR A 1 86 ? -3.331 1.968 11.138 1.00 96.69 86 THR A N 1
ATOM 645 C CA . THR A 1 86 ? -2.708 3.269 11.412 1.00 96.69 86 THR A CA 1
ATOM 646 C C . THR A 1 86 ? -2.826 3.652 12.888 1.00 96.69 86 THR A C 1
ATOM 648 O O . THR A 1 86 ? -1.887 4.199 13.459 1.00 96.69 86 THR A O 1
ATOM 651 N N . GLY A 1 87 ? -3.945 3.343 13.551 1.00 97.50 87 GLY A N 1
ATOM 652 C CA . GLY A 1 87 ? -4.102 3.567 14.989 1.00 97.50 87 GLY A CA 1
ATOM 653 C C . GLY A 1 87 ? -3.105 2.770 15.837 1.00 97.50 87 GLY A C 1
ATOM 654 O O . GLY A 1 87 ? -2.578 3.299 16.819 1.00 97.50 87 GLY A O 1
ATOM 655 N N . VAL A 1 88 ? -2.793 1.532 15.440 1.00 97.81 88 VAL A N 1
ATOM 656 C CA . VAL A 1 88 ? -1.745 0.723 16.083 1.00 97.81 88 VAL A CA 1
ATOM 657 C C . VAL A 1 88 ? -0.370 1.362 15.866 1.00 97.81 88 VAL A C 1
ATOM 659 O O . VAL A 1 88 ? 0.372 1.536 16.830 1.00 97.81 88 VAL A O 1
ATOM 662 N N . GLU A 1 89 ? -0.039 1.803 14.655 1.00 97.06 89 GLU A N 1
ATOM 663 C CA . GLU A 1 89 ? 1.244 2.471 14.373 1.00 97.06 89 GLU A CA 1
ATOM 664 C C . GLU A 1 89 ? 1.397 3.786 15.155 1.00 97.06 89 GLU A C 1
ATOM 666 O O . GLU A 1 89 ? 2.432 4.038 15.775 1.00 97.06 89 GLU A O 1
ATOM 671 N N . LEU A 1 90 ? 0.336 4.599 15.221 1.00 97.31 90 LEU A N 1
ATOM 672 C CA . LEU A 1 90 ? 0.301 5.848 15.994 1.00 97.31 90 LEU A CA 1
ATOM 673 C C . LEU A 1 90 ? 0.453 5.628 17.504 1.00 97.31 90 LEU A C 1
ATOM 675 O O . LEU A 1 90 ? 0.854 6.544 18.222 1.00 97.31 90 LEU A O 1
ATOM 679 N N . SER A 1 91 ? 0.172 4.420 17.993 1.00 97.56 91 SER A N 1
ATOM 680 C CA . SER A 1 91 ? 0.433 4.039 19.383 1.00 97.56 91 SER A CA 1
ATOM 681 C C . SER A 1 91 ? 1.911 3.724 19.671 1.00 97.56 91 SER A C 1
ATOM 683 O O . SER A 1 91 ? 2.249 3.380 20.804 1.00 97.56 91 SER A O 1
ATOM 685 N N . GLY A 1 92 ? 2.790 3.852 18.668 1.00 97.31 92 GLY A N 1
ATOM 686 C CA . GLY A 1 92 ? 4.234 3.637 18.775 1.00 97.31 92 GLY A CA 1
ATOM 687 C C . GLY A 1 92 ? 4.685 2.201 18.498 1.00 97.31 92 GLY A C 1
ATOM 688 O O . GLY A 1 92 ? 5.820 1.859 18.819 1.00 97.31 92 GLY A O 1
ATOM 689 N N . ARG A 1 93 ? 3.812 1.355 17.937 1.00 97.56 93 ARG A N 1
ATOM 690 C CA . ARG A 1 93 ? 4.139 -0.031 17.569 1.00 97.56 93 ARG A CA 1
ATOM 691 C C . ARG A 1 93 ? 4.628 -0.082 16.128 1.00 97.56 93 ARG A C 1
ATOM 693 O O . ARG A 1 93 ? 3.983 0.457 15.233 1.00 97.56 93 ARG A O 1
ATOM 700 N N . GLU A 1 94 ? 5.764 -0.730 15.912 1.00 96.81 94 GLU A N 1
ATOM 701 C CA . GLU A 1 94 ? 6.321 -0.931 14.577 1.00 96.81 94 GLU A CA 1
ATOM 702 C C . GLU A 1 94 ? 5.826 -2.263 14.026 1.00 96.81 94 GLU A C 1
ATOM 704 O O . GLU A 1 94 ? 6.263 -3.327 14.458 1.00 96.81 94 GLU A O 1
ATOM 709 N N . LEU A 1 95 ? 4.887 -2.192 13.088 1.00 97.38 95 LEU A N 1
ATOM 710 C CA . LEU A 1 95 ? 4.346 -3.375 12.435 1.00 97.38 95 LEU A CA 1
ATOM 711 C C . LEU A 1 95 ? 5.369 -3.976 11.458 1.00 97.38 95 LEU A C 1
ATOM 713 O O . LEU A 1 95 ? 6.173 -3.259 10.857 1.00 97.38 95 LEU A O 1
ATOM 717 N N . ALA A 1 96 ? 5.303 -5.292 11.288 1.00 97.06 96 ALA A N 1
ATOM 718 C CA . ALA A 1 96 ? 6.050 -6.073 10.310 1.00 97.06 96 ALA A CA 1
ATOM 719 C C . ALA A 1 96 ? 5.137 -7.120 9.649 1.00 97.06 96 ALA A C 1
ATOM 721 O O . ALA A 1 96 ? 4.096 -7.500 10.196 1.00 97.06 96 ALA A O 1
ATOM 722 N N . GLY A 1 97 ? 5.541 -7.581 8.471 1.00 95.38 97 GLY A N 1
ATOM 723 C CA . GLY A 1 97 ? 4.801 -8.505 7.625 1.00 95.38 97 GLY A CA 1
ATOM 724 C C . GLY A 1 97 ? 3.775 -7.831 6.710 1.00 95.38 97 GLY A C 1
ATOM 725 O O . GLY A 1 97 ? 3.673 -6.606 6.601 1.00 95.38 97 GLY A O 1
ATOM 726 N N . ARG A 1 98 ? 2.977 -8.672 6.046 1.00 94.94 98 ARG A N 1
ATOM 727 C CA . ARG A 1 98 ? 1.853 -8.277 5.188 1.00 94.94 98 ARG A CA 1
ATOM 728 C C . ARG A 1 98 ? 0.546 -8.533 5.922 1.00 94.94 98 ARG A C 1
ATOM 730 O O . ARG A 1 98 ? 0.230 -9.676 6.242 1.00 94.94 98 ARG A O 1
ATOM 737 N N . ILE A 1 99 ? -0.220 -7.484 6.186 1.00 96.50 99 ILE A N 1
ATOM 738 C CA . ILE A 1 99 ? -1.460 -7.569 6.960 1.00 96.50 99 ILE A CA 1
ATOM 739 C C . ILE A 1 99 ? -2.650 -7.516 6.006 1.00 96.50 99 ILE A C 1
ATOM 741 O O . ILE A 1 99 ? -2.823 -6.537 5.280 1.00 96.50 99 ILE A O 1
ATOM 745 N N . ILE A 1 100 ? -3.479 -8.560 6.016 1.00 95.88 100 ILE A N 1
ATOM 746 C CA . ILE A 1 100 ? -4.690 -8.627 5.197 1.00 95.88 100 ILE A CA 1
ATOM 747 C C . ILE A 1 100 ? -5.794 -7.818 5.879 1.00 95.88 100 ILE A C 1
ATOM 749 O O . ILE A 1 100 ? -6.218 -8.114 6.996 1.00 95.88 100 ILE A O 1
ATOM 753 N N . MET A 1 101 ? -6.268 -6.798 5.179 1.00 95.69 101 MET A N 1
ATOM 754 C CA . MET A 1 101 ? -7.307 -5.875 5.608 1.00 95.69 101 MET A CA 1
ATOM 755 C C . MET A 1 101 ? -8.669 -6.242 5.014 1.00 95.69 101 MET A C 1
ATOM 757 O O . MET A 1 101 ? -8.827 -7.165 4.210 1.00 95.69 101 MET A O 1
ATOM 761 N N . ARG A 1 102 ? -9.695 -5.483 5.405 1.00 93.31 102 ARG A N 1
ATOM 762 C CA . ARG A 1 102 ? -11.034 -5.536 4.812 1.00 93.31 102 ARG A CA 1
ATOM 763 C C . ARG A 1 102 ? -10.957 -5.494 3.281 1.00 93.31 102 ARG A C 1
ATOM 765 O O . ARG A 1 102 ? -10.140 -4.784 2.714 1.00 93.31 102 ARG A O 1
ATOM 772 N N . ASN A 1 103 ? -11.840 -6.253 2.628 1.00 91.94 103 ASN A N 1
ATOM 773 C CA . ASN A 1 103 ? -11.855 -6.480 1.175 1.00 91.94 103 ASN A CA 1
ATOM 774 C C . ASN A 1 103 ? -10.636 -7.236 0.627 1.00 91.94 103 ASN A C 1
ATOM 776 O O . ASN A 1 103 ? -10.469 -7.295 -0.590 1.00 91.94 103 ASN A O 1
ATOM 780 N N . TYR A 1 104 ? -9.831 -7.842 1.505 1.00 93.56 104 TYR A N 1
ATOM 781 C CA . TYR A 1 104 ? -8.582 -8.518 1.164 1.00 93.56 104 TYR A CA 1
ATOM 782 C C . TYR A 1 104 ? -7.517 -7.577 0.587 1.00 93.56 104 TYR A C 1
ATOM 784 O O . TYR A 1 104 ? -6.611 -8.039 -0.092 1.00 93.56 104 TYR A O 1
ATOM 792 N N . ASP A 1 105 ? -7.599 -6.269 0.842 1.00 93.19 105 ASP A N 1
ATOM 793 C CA . ASP A 1 105 ? -6.473 -5.368 0.577 1.00 93.19 105 ASP A CA 1
ATOM 794 C C . ASP A 1 105 ? -5.302 -5.692 1.523 1.00 93.19 105 ASP A C 1
ATOM 796 O O . ASP A 1 105 ? -5.500 -6.293 2.580 1.00 93.19 105 ASP A O 1
ATOM 800 N N . VAL A 1 106 ? -4.081 -5.296 1.165 1.00 94.12 106 VAL A N 1
ATOM 801 C CA . VAL A 1 106 ? -2.875 -5.621 1.941 1.00 94.12 106 VAL A CA 1
ATOM 802 C C . VAL A 1 106 ? -2.192 -4.351 2.439 1.00 94.12 106 VAL A C 1
ATOM 804 O O . VAL A 1 106 ? -1.928 -3.433 1.665 1.00 94.12 106 VAL A O 1
ATOM 807 N N . HIS A 1 107 ? -1.888 -4.302 3.738 1.00 95.19 107 HIS A N 1
ATOM 808 C CA . HIS A 1 107 ? -0.943 -3.342 4.313 1.00 95.19 107 HIS A CA 1
ATOM 809 C C . HIS A 1 107 ? 0.427 -4.008 4.412 1.00 95.19 107 HIS A C 1
ATOM 811 O O . HIS A 1 107 ? 0.622 -4.926 5.209 1.00 95.19 107 HIS A O 1
ATOM 817 N N . ASP A 1 108 ? 1.361 -3.573 3.572 1.00 95.06 108 ASP A N 1
ATOM 818 C CA . ASP A 1 108 ? 2.733 -4.081 3.540 1.00 95.06 108 ASP A CA 1
ATOM 819 C C . ASP A 1 108 ? 3.629 -3.269 4.490 1.00 95.06 108 ASP A C 1
ATOM 821 O O . ASP A 1 108 ? 4.212 -2.244 4.115 1.00 95.06 108 ASP A O 1
ATOM 825 N N . ALA A 1 109 ? 3.699 -3.714 5.747 1.00 96.06 109 ALA A N 1
ATOM 826 C CA . ALA A 1 109 ? 4.484 -3.049 6.782 1.00 96.06 109 ALA A CA 1
ATOM 827 C C . ALA A 1 109 ? 5.997 -3.214 6.553 1.00 96.06 109 ALA A C 1
ATOM 829 O O . ALA A 1 109 ? 6.770 -2.306 6.868 1.00 96.06 109 ALA A O 1
ATOM 830 N N . ASP A 1 110 ? 6.421 -4.320 5.932 1.00 94.88 110 ASP A N 1
ATOM 831 C CA . ASP A 1 110 ? 7.828 -4.579 5.610 1.00 94.88 110 ASP A CA 1
ATOM 832 C C . ASP A 1 110 ? 8.370 -3.536 4.630 1.00 94.88 110 ASP A C 1
ATOM 834 O O . ASP A 1 110 ? 9.424 -2.935 4.864 1.00 94.88 110 ASP A O 1
ATOM 838 N N . SER A 1 111 ? 7.621 -3.250 3.563 1.00 93.88 111 SER A N 1
ATOM 839 C CA . SER A 1 111 ? 8.000 -2.215 2.599 1.00 93.88 111 SER A CA 1
ATOM 840 C C . SER A 1 111 ? 8.031 -0.822 3.234 1.00 93.88 111 SER A C 1
ATOM 842 O O . SER A 1 111 ? 8.966 -0.052 3.000 1.00 93.88 111 SER A O 1
ATOM 844 N N . GLN A 1 112 ? 7.076 -0.489 4.107 1.00 93.69 112 GLN A N 1
ATOM 845 C CA . GLN A 1 112 ? 7.089 0.796 4.818 1.00 93.69 112 GLN A CA 1
ATOM 846 C C . GLN A 1 112 ? 8.281 0.934 5.769 1.00 93.69 112 GLN A C 1
ATOM 848 O O . GLN A 1 112 ? 8.882 2.008 5.867 1.00 93.69 112 GLN A O 1
ATOM 853 N N . LYS A 1 113 ? 8.654 -0.146 6.459 1.00 94.56 113 LYS A N 1
ATOM 854 C CA . LYS A 1 113 ? 9.836 -0.177 7.322 1.00 94.56 113 LYS A CA 1
ATOM 855 C C . LYS A 1 113 ? 11.113 -0.015 6.502 1.00 94.56 113 LYS A C 1
ATOM 857 O O . LYS A 1 113 ? 11.941 0.834 6.832 1.00 94.56 113 LYS A O 1
ATOM 862 N N . LYS A 1 114 ? 11.233 -0.743 5.390 1.00 95.00 114 LYS A N 1
ATOM 863 C CA . LYS A 1 114 ? 12.387 -0.667 4.485 1.00 95.00 114 LYS A CA 1
ATOM 864 C C . LYS A 1 114 ? 12.546 0.714 3.848 1.00 95.00 114 LYS A C 1
ATOM 866 O O . LYS A 1 114 ? 13.675 1.169 3.679 1.00 95.00 114 LYS A O 1
ATOM 871 N N . LEU A 1 115 ? 11.448 1.424 3.576 1.00 94.81 115 LEU A N 1
ATOM 872 C CA . LEU A 1 115 ? 11.475 2.810 3.097 1.00 94.81 115 LEU A CA 1
ATOM 873 C C . LEU A 1 115 ? 12.203 3.754 4.075 1.00 94.81 115 LEU A C 1
ATOM 875 O O . LEU A 1 115 ? 12.925 4.650 3.641 1.00 94.81 115 LEU A O 1
ATOM 879 N N . LYS A 1 116 ? 12.055 3.541 5.391 1.00 94.00 116 LYS A N 1
ATOM 880 C CA . LYS A 1 116 ? 12.705 4.356 6.436 1.00 94.00 116 LYS A CA 1
ATOM 881 C C . LYS A 1 116 ? 14.205 4.086 6.562 1.00 94.00 116 LYS A C 1
ATOM 883 O O . LYS A 1 116 ? 14.923 4.914 7.115 1.00 94.00 116 LYS A O 1
ATOM 888 N N . THR A 1 117 ? 14.671 2.934 6.082 1.00 95.75 117 THR A N 1
ATOM 889 C CA . THR A 1 117 ? 16.066 2.488 6.204 1.00 95.75 117 THR A CA 1
ATOM 890 C C . THR A 1 117 ? 16.847 2.590 4.895 1.00 95.75 117 THR A C 1
ATOM 892 O O . THR A 1 117 ? 17.961 2.075 4.825 1.00 95.75 117 THR A O 1
ATOM 895 N N . LEU A 1 118 ? 16.280 3.202 3.848 1.00 96.12 118 LEU A N 1
ATOM 896 C CA . LEU A 1 118 ? 16.968 3.363 2.567 1.00 96.12 118 LEU A CA 1
ATOM 897 C C . LEU A 1 118 ? 18.214 4.239 2.720 1.00 96.12 118 LEU A C 1
ATOM 899 O O . LEU A 1 118 ? 18.170 5.316 3.315 1.00 96.12 118 LEU A O 1
ATOM 903 N N . THR A 1 119 ? 19.318 3.784 2.136 1.00 97.12 119 THR A N 1
ATOM 904 C CA . THR A 1 119 ? 20.533 4.589 1.985 1.00 97.12 119 THR A CA 1
ATOM 905 C C . THR A 1 119 ? 20.447 5.476 0.742 1.00 97.12 119 THR A C 1
ATOM 907 O O . THR A 1 119 ? 19.643 5.225 -0.157 1.00 97.12 119 THR A O 1
ATOM 910 N N . ASP A 1 120 ? 21.332 6.470 0.627 1.00 96.75 120 ASP A N 1
ATOM 911 C CA . ASP A 1 120 ? 21.457 7.266 -0.604 1.00 96.75 120 ASP A CA 1
ATOM 912 C C . ASP A 1 120 ? 21.704 6.374 -1.828 1.00 96.75 120 ASP A C 1
ATOM 914 O O . ASP A 1 120 ? 21.120 6.588 -2.888 1.00 96.75 120 ASP A O 1
ATOM 918 N N . GLN A 1 121 ? 22.526 5.329 -1.679 1.00 97.12 121 GLN A N 1
ATOM 919 C CA . GLN A 1 121 ? 22.795 4.373 -2.752 1.00 97.12 121 GLN A CA 1
ATOM 920 C C . GLN A 1 121 ? 21.532 3.600 -3.160 1.00 97.12 121 GLN A C 1
ATOM 922 O O . GLN A 1 121 ? 21.307 3.394 -4.353 1.00 97.12 121 GLN A O 1
ATOM 927 N N . ASP A 1 122 ? 20.691 3.204 -2.200 1.00 96.19 122 ASP A N 1
ATOM 928 C CA . ASP A 1 122 ? 19.410 2.563 -2.507 1.00 96.19 122 ASP A CA 1
ATOM 929 C C . ASP A 1 122 ? 18.472 3.518 -3.248 1.00 96.19 122 ASP A C 1
ATOM 931 O O . ASP A 1 122 ? 17.829 3.111 -4.213 1.00 96.19 122 ASP A O 1
ATOM 935 N N . ILE A 1 123 ? 18.423 4.786 -2.830 1.00 96.56 123 ILE A N 1
ATOM 936 C CA . ILE A 1 123 ? 17.613 5.826 -3.474 1.00 96.56 123 ILE A CA 1
ATOM 937 C C . ILE A 1 123 ? 18.047 6.018 -4.932 1.00 96.56 123 ILE A C 1
ATOM 939 O O . ILE A 1 123 ? 17.190 6.031 -5.815 1.00 96.56 123 ILE A O 1
ATOM 943 N N . TYR A 1 124 ? 19.355 6.110 -5.202 1.00 96.31 124 TYR A N 1
ATOM 944 C CA . TYR A 1 124 ? 19.871 6.209 -6.572 1.00 96.31 124 TYR A CA 1
ATOM 945 C C . TYR A 1 124 ? 19.490 4.992 -7.416 1.00 96.31 124 TYR A C 1
ATOM 947 O O . TYR A 1 124 ? 18.990 5.161 -8.525 1.00 96.31 124 TYR A O 1
ATOM 955 N N . ARG A 1 125 ? 19.649 3.775 -6.878 1.00 96.56 125 ARG A N 1
ATOM 956 C CA . ARG A 1 125 ? 19.260 2.545 -7.583 1.00 96.56 125 ARG A CA 1
ATOM 957 C C . ARG A 1 125 ? 17.768 2.538 -7.929 1.00 96.56 125 ARG A C 1
ATOM 959 O O . ARG A 1 125 ? 17.408 2.229 -9.059 1.00 96.56 125 ARG A O 1
ATOM 966 N N . LEU A 1 126 ? 16.902 2.902 -6.978 1.00 96.06 126 LEU A N 1
ATOM 967 C CA . LEU A 1 126 ? 15.453 2.967 -7.207 1.00 96.06 126 LEU A CA 1
ATOM 968 C C . LEU A 1 126 ? 15.082 4.048 -8.239 1.00 96.06 126 LEU A C 1
ATOM 970 O O . LEU A 1 126 ? 14.135 3.868 -9.000 1.00 96.06 126 LEU A O 1
ATOM 974 N N . ASP A 1 127 ? 15.809 5.169 -8.287 1.00 96.25 127 ASP A N 1
ATOM 975 C CA . ASP A 1 127 ? 15.610 6.218 -9.298 1.00 96.25 127 ASP A CA 1
ATOM 976 C C . ASP A 1 127 ? 15.987 5.744 -10.713 1.00 96.25 127 ASP A C 1
ATOM 978 O O . ASP A 1 127 ? 15.226 5.972 -11.658 1.00 96.25 127 ASP A O 1
ATOM 982 N N . GLU A 1 128 ? 17.117 5.045 -10.862 1.00 96.38 128 GLU A N 1
ATOM 983 C CA . GLU A 1 128 ? 17.545 4.444 -12.135 1.00 96.38 128 GLU A CA 1
ATOM 984 C C . GLU A 1 128 ? 16.566 3.367 -12.616 1.00 96.38 128 GLU A C 1
ATOM 986 O O . GLU A 1 128 ? 16.205 3.314 -13.798 1.00 96.38 128 GLU A O 1
ATOM 991 N N . GLU A 1 129 ? 16.081 2.538 -11.693 1.00 95.69 129 GLU A N 1
ATOM 992 C CA . GLU A 1 129 ? 15.092 1.511 -11.999 1.00 95.69 129 GLU A CA 1
ATOM 993 C C . GLU A 1 129 ? 13.757 2.125 -12.441 1.00 95.69 129 GLU A C 1
ATOM 995 O O . GLU A 1 129 ? 13.164 1.670 -13.424 1.00 95.69 129 GLU A O 1
ATOM 1000 N N . LEU A 1 130 ? 13.307 3.208 -11.791 1.00 96.38 130 LEU A N 1
ATOM 1001 C CA . LEU A 1 130 ? 12.116 3.935 -12.232 1.00 96.38 130 LEU A CA 1
ATOM 1002 C C . LEU A 1 130 ? 12.289 4.480 -13.649 1.00 96.38 130 LEU A C 1
ATOM 1004 O O . LEU A 1 130 ? 11.371 4.362 -14.461 1.00 96.38 130 LEU A O 1
ATOM 1008 N N . CYS A 1 131 ? 13.446 5.069 -13.956 1.00 95.81 131 CYS A N 1
ATOM 1009 C CA . CYS A 1 131 ? 13.731 5.575 -15.297 1.00 95.81 131 CYS A CA 1
ATOM 1010 C C . CYS A 1 131 ? 13.648 4.459 -16.342 1.00 95.81 131 CYS A C 1
ATOM 1012 O O . CYS A 1 131 ? 12.927 4.613 -17.326 1.00 95.81 131 CYS A O 1
ATOM 1014 N N . SER A 1 132 ? 14.269 3.312 -16.063 1.00 96.00 132 SER A N 1
ATOM 1015 C CA . SER A 1 132 ? 14.245 2.139 -16.945 1.00 96.00 132 SER A CA 1
ATOM 1016 C C . SER A 1 132 ? 12.819 1.627 -17.189 1.00 96.00 132 SER A C 1
ATOM 1018 O O . SER A 1 132 ? 12.440 1.332 -18.321 1.00 96.00 132 SER A O 1
ATOM 1020 N N . ARG A 1 133 ? 11.984 1.580 -16.143 1.00 95.50 133 ARG A N 1
ATOM 1021 C CA . ARG A 1 133 ? 10.571 1.172 -16.245 1.00 95.50 133 ARG A CA 1
ATOM 1022 C C . ARG A 1 133 ? 9.728 2.166 -17.050 1.00 95.50 133 ARG A C 1
ATOM 1024 O O . ARG A 1 133 ? 8.845 1.750 -17.799 1.00 95.50 133 ARG A O 1
ATOM 1031 N N . MET A 1 134 ? 9.984 3.468 -16.905 1.00 96.06 134 MET A N 1
ATOM 1032 C CA . MET A 1 134 ? 9.315 4.501 -17.706 1.00 96.06 134 MET A CA 1
ATOM 1033 C C . MET A 1 134 ? 9.697 4.399 -19.183 1.00 96.06 134 MET A C 1
ATOM 1035 O O . MET A 1 134 ? 8.809 4.444 -20.029 1.00 96.06 134 MET A O 1
ATOM 1039 N N . ASP A 1 135 ? 10.988 4.229 -19.482 1.00 96.12 135 ASP A N 1
ATOM 1040 C CA . ASP A 1 135 ? 11.482 4.051 -20.850 1.00 96.12 135 ASP A CA 1
ATOM 1041 C C . ASP A 1 135 ? 10.858 2.799 -21.490 1.00 96.12 135 ASP A C 1
ATOM 1043 O O . ASP A 1 135 ? 10.279 2.884 -22.571 1.00 96.12 135 ASP A O 1
ATOM 1047 N N . TRP A 1 136 ? 10.843 1.670 -20.773 1.00 96.00 136 TRP A N 1
ATOM 1048 C CA . TRP A 1 136 ? 10.183 0.444 -21.233 1.00 96.00 136 TRP A CA 1
ATOM 1049 C C . TRP A 1 136 ? 8.689 0.651 -21.522 1.00 96.00 136 TRP A C 1
ATOM 1051 O O . TRP A 1 136 ? 8.178 0.204 -22.546 1.00 96.00 136 TRP A O 1
ATOM 1061 N N . GLN A 1 137 ? 7.965 1.352 -20.644 1.00 93.19 137 GLN A N 1
ATOM 1062 C CA . GLN A 1 137 ? 6.539 1.623 -20.848 1.00 93.19 137 GLN A CA 1
ATOM 1063 C C . GLN A 1 137 ? 6.304 2.512 -22.079 1.00 93.19 137 GLN A C 1
ATOM 1065 O O . GLN A 1 137 ? 5.341 2.286 -22.817 1.00 93.19 137 GLN A O 1
ATOM 1070 N N . ASP A 1 138 ? 7.161 3.512 -22.301 1.00 93.38 138 ASP A N 1
ATOM 1071 C CA . ASP A 1 138 ? 7.124 4.367 -23.488 1.00 93.38 138 ASP A CA 1
ATOM 1072 C C . ASP A 1 138 ? 7.383 3.539 -24.766 1.00 93.38 138 ASP A C 1
ATOM 1074 O O . ASP A 1 138 ? 6.657 3.694 -25.752 1.00 93.38 138 ASP A O 1
ATOM 1078 N N . GLU A 1 139 ? 8.337 2.603 -24.733 1.00 95.00 139 GLU A N 1
ATOM 1079 C CA . GLU A 1 139 ? 8.630 1.675 -25.834 1.00 95.00 139 GLU A CA 1
ATOM 1080 C C . GLU A 1 139 ? 7.463 0.728 -26.139 1.00 95.00 139 GLU A C 1
ATOM 1082 O O . GLU A 1 139 ? 7.070 0.598 -27.300 1.00 95.00 139 GLU A O 1
ATOM 1087 N N . MET A 1 140 ? 6.858 0.108 -25.121 1.00 93.56 140 MET A N 1
ATOM 1088 C CA . MET A 1 140 ? 5.695 -0.771 -25.305 1.00 93.56 140 MET A CA 1
ATOM 1089 C C . MET A 1 140 ? 4.509 -0.014 -25.909 1.00 93.56 140 MET A C 1
ATOM 1091 O O . MET A 1 140 ? 3.858 -0.496 -26.840 1.00 93.56 140 MET A O 1
ATOM 1095 N N . ASN A 1 141 ? 4.264 1.210 -25.433 1.00 90.12 141 ASN A N 1
ATOM 1096 C CA . ASN A 1 141 ? 3.226 2.078 -25.983 1.00 90.12 141 ASN A CA 1
ATOM 1097 C C . ASN A 1 141 ? 3.515 2.443 -27.447 1.00 90.12 141 ASN A C 1
ATOM 1099 O O . ASN A 1 141 ? 2.612 2.397 -28.284 1.00 90.12 141 ASN A O 1
ATOM 1103 N N . ALA A 1 142 ? 4.766 2.781 -27.777 1.00 93.19 142 ALA A N 1
ATOM 1104 C CA . ALA A 1 142 ? 5.178 3.108 -29.142 1.00 93.19 142 ALA A CA 1
ATOM 1105 C C . ALA A 1 142 ? 5.078 1.902 -30.091 1.00 93.19 142 ALA A C 1
ATOM 1107 O O . ALA A 1 142 ? 4.724 2.062 -31.259 1.00 93.19 142 ALA A O 1
ATOM 1108 N N . ALA A 1 143 ? 5.335 0.696 -29.583 1.00 93.94 143 ALA A N 1
ATOM 1109 C CA . ALA A 1 143 ? 5.174 -0.555 -30.316 1.00 93.94 143 ALA A CA 1
ATOM 1110 C C . ALA A 1 143 ? 3.700 -0.958 -30.521 1.00 93.94 143 ALA A C 1
ATOM 1112 O O . ALA A 1 143 ? 3.431 -1.957 -31.188 1.00 93.94 143 ALA A O 1
ATOM 1113 N N . GLY A 1 144 ? 2.744 -0.207 -29.960 1.00 90.69 144 GLY A N 1
ATOM 1114 C CA . GLY A 1 144 ? 1.319 -0.512 -30.058 1.00 90.69 144 GLY A CA 1
ATOM 1115 C C . GLY A 1 144 ? 0.939 -1.799 -29.332 1.00 90.69 144 GLY A C 1
ATOM 1116 O O . GLY A 1 144 ? -0.025 -2.456 -29.728 1.00 90.69 144 GLY A O 1
ATOM 1117 N N . TRP A 1 145 ? 1.699 -2.185 -28.302 1.00 86.62 145 TRP A N 1
ATOM 1118 C CA . TRP A 1 145 ? 1.343 -3.336 -27.486 1.00 86.62 145 TRP A CA 1
ATOM 1119 C C . TRP A 1 145 ? 0.017 -3.057 -26.788 1.00 86.62 145 TRP A C 1
ATOM 1121 O O . TRP A 1 145 ? -0.102 -2.145 -25.969 1.00 86.62 145 TRP A O 1
ATOM 1131 N N . ALA A 1 146 ? -0.999 -3.834 -27.158 1.00 74.94 146 ALA A N 1
ATOM 1132 C CA . ALA A 1 146 ? -2.289 -3.777 -26.505 1.00 74.94 146 ALA A CA 1
ATOM 1133 C C . ALA A 1 146 ? -2.157 -4.366 -25.099 1.00 74.94 146 ALA A C 1
ATOM 1135 O O . ALA A 1 146 ? -1.593 -5.447 -24.920 1.00 74.94 146 ALA A O 1
ATOM 1136 N N . ASN A 1 147 ? -2.705 -3.663 -24.112 1.00 84.56 147 ASN A N 1
ATOM 1137 C CA . ASN A 1 147 ? -2.894 -4.239 -22.790 1.00 84.56 147 ASN A CA 1
ATOM 1138 C C . ASN A 1 147 ? -3.819 -5.448 -22.916 1.00 84.56 147 ASN A C 1
ATOM 1140 O O . ASN A 1 147 ? -4.868 -5.366 -23.557 1.00 84.56 147 ASN A O 1
ATOM 1144 N N . LEU A 1 148 ? -3.410 -6.566 -22.326 1.00 90.56 148 LEU A N 1
ATOM 1145 C CA . LEU A 1 148 ? -4.241 -7.757 -22.269 1.00 90.56 148 LEU A CA 1
ATOM 1146 C C . LEU A 1 148 ? -5.315 -7.547 -21.199 1.00 90.56 148 LEU A C 1
ATOM 1148 O O . LEU A 1 148 ? -5.036 -6.973 -20.151 1.00 90.56 148 LEU A O 1
ATOM 1152 N N . ASP A 1 149 ? -6.531 -8.041 -21.431 1.00 94.94 149 ASP A N 1
ATOM 1153 C CA . ASP A 1 149 ? -7.596 -7.983 -20.415 1.00 94.94 149 ASP A CA 1
ATOM 1154 C C . ASP A 1 149 ? -7.231 -8.807 -19.169 1.00 94.94 149 ASP A C 1
ATOM 1156 O O . ASP A 1 149 ? -7.658 -8.518 -18.048 1.00 94.94 149 ASP A O 1
ATOM 1160 N N . SER A 1 150 ? -6.413 -9.842 -19.364 1.00 96.19 150 SER A N 1
ATOM 1161 C CA . SER A 1 150 ? -5.897 -10.692 -18.302 1.00 96.19 150 SER A CA 1
ATOM 1162 C C . SER A 1 150 ? -4.570 -11.334 -18.689 1.00 96.19 150 SER A C 1
ATOM 1164 O O . SER A 1 150 ? -4.356 -11.666 -19.856 1.00 96.19 150 SER A O 1
ATOM 1166 N N . ILE A 1 151 ? -3.730 -11.603 -17.695 1.00 96.25 151 ILE A N 1
ATOM 1167 C CA . ILE A 1 151 ? -2.504 -12.394 -17.814 1.00 96.25 151 ILE A CA 1
ATOM 1168 C C . ILE A 1 151 ? -2.584 -13.528 -16.791 1.00 96.25 151 ILE A C 1
ATOM 1170 O O . ILE A 1 151 ? -3.022 -13.317 -15.666 1.00 96.25 151 ILE A O 1
ATOM 1174 N N . THR A 1 152 ? -2.201 -14.746 -17.169 1.00 96.44 152 THR A N 1
ATOM 1175 C CA . THR A 1 152 ? -2.199 -15.893 -16.249 1.00 96.44 152 THR A CA 1
ATOM 1176 C C . THR A 1 152 ? -0.784 -16.403 -16.059 1.00 96.44 152 THR A C 1
ATOM 1178 O O . THR A 1 152 ? -0.138 -16.789 -17.031 1.00 96.44 152 THR A O 1
ATOM 1181 N N . LEU A 1 153 ? -0.330 -16.450 -14.808 1.00 96.25 153 LEU A N 1
ATOM 1182 C CA . LEU A 1 153 ? 0.906 -17.127 -14.433 1.00 96.25 153 LEU A CA 1
ATOM 1183 C C . LEU A 1 153 ? 0.586 -18.558 -14.003 1.00 96.25 153 LEU A C 1
ATOM 1185 O O . LEU A 1 153 ? -0.272 -18.780 -13.148 1.00 96.25 153 LEU A O 1
ATOM 1189 N N . THR A 1 154 ? 1.263 -19.540 -14.597 1.00 95.25 154 THR A N 1
ATOM 1190 C CA . THR A 1 154 ? 1.015 -20.967 -14.323 1.00 95.25 154 THR A CA 1
ATOM 1191 C C . THR A 1 154 ? 1.738 -21.490 -13.087 1.00 95.25 154 THR A C 1
ATOM 1193 O O . THR A 1 154 ? 1.412 -22.573 -12.610 1.00 95.25 154 THR A O 1
ATOM 1196 N N . GLN A 1 155 ? 2.730 -20.755 -12.595 1.00 94.94 155 GLN A N 1
ATOM 1197 C CA . GLN A 1 155 ? 3.539 -21.109 -11.435 1.00 94.94 155 GLN A CA 1
ATOM 1198 C C . GLN A 1 155 ? 3.915 -19.846 -10.665 1.00 94.94 155 GLN A C 1
ATOM 1200 O O . GLN A 1 155 ? 3.891 -18.750 -11.231 1.00 94.94 155 GLN A O 1
ATOM 1205 N N . ASP A 1 156 ? 4.244 -20.017 -9.388 1.00 93.50 156 ASP A N 1
ATOM 1206 C CA . ASP A 1 156 ? 4.810 -18.941 -8.586 1.00 93.50 156 ASP A CA 1
ATOM 1207 C C . ASP A 1 156 ? 6.174 -18.544 -9.163 1.00 93.50 156 ASP A C 1
ATOM 1209 O O . ASP A 1 156 ? 6.976 -19.396 -9.557 1.00 93.50 156 ASP A O 1
ATOM 1213 N N . VAL A 1 157 ? 6.419 -17.241 -9.228 1.00 92.56 157 VAL A N 1
ATOM 1214 C CA . VAL A 1 157 ? 7.700 -16.656 -9.606 1.00 92.56 157 VAL A CA 1
ATOM 1215 C C . VAL A 1 157 ? 8.305 -16.060 -8.348 1.00 92.56 157 VAL A C 1
ATOM 1217 O O . VAL A 1 157 ? 7.840 -15.035 -7.847 1.00 92.56 157 VAL A O 1
ATOM 1220 N N . GLU A 1 158 ? 9.319 -16.743 -7.828 1.00 88.44 158 GLU A N 1
ATOM 1221 C CA . GLU A 1 158 ? 10.089 -16.316 -6.668 1.00 88.44 158 GLU A CA 1
ATOM 1222 C C . GLU A 1 158 ? 11.573 -16.285 -7.033 1.00 88.44 158 GLU A C 1
ATOM 1224 O O . GLU A 1 158 ? 12.200 -17.323 -7.250 1.00 88.44 158 GLU A O 1
ATOM 1229 N N . ASP A 1 159 ? 12.137 -15.085 -7.086 1.00 84.25 159 ASP A N 1
ATOM 1230 C CA . ASP A 1 159 ? 13.577 -14.865 -7.117 1.00 84.25 159 ASP A CA 1
ATOM 1231 C C . ASP A 1 159 ? 13.991 -13.839 -6.044 1.00 84.25 159 ASP A C 1
ATOM 1233 O O . ASP A 1 159 ? 13.199 -13.446 -5.181 1.00 84.25 159 ASP A O 1
ATOM 1237 N N . GLU A 1 160 ? 15.266 -13.440 -6.037 1.00 74.12 160 GLU A N 1
ATOM 1238 C CA . GLU A 1 160 ? 15.798 -12.480 -5.058 1.00 74.12 160 GLU A CA 1
ATOM 1239 C C . GLU A 1 160 ? 15.107 -11.103 -5.119 1.00 74.12 160 GLU A C 1
ATOM 1241 O O . GLU A 1 160 ? 15.131 -10.349 -4.144 1.00 74.12 160 GLU A O 1
ATOM 1246 N N . THR A 1 161 ? 14.490 -10.781 -6.253 1.00 70.00 161 THR A N 1
ATOM 1247 C CA . THR A 1 161 ? 13.924 -9.477 -6.608 1.00 70.00 161 THR A CA 1
ATOM 1248 C C . THR A 1 161 ? 12.421 -9.506 -6.868 1.00 70.00 161 THR A C 1
ATOM 1250 O O . THR A 1 161 ? 11.776 -8.475 -6.720 1.00 70.00 161 THR A O 1
ATOM 1253 N N . LEU A 1 162 ? 11.847 -10.658 -7.214 1.00 81.50 162 LEU A N 1
ATOM 1254 C CA . LEU A 1 162 ? 10.488 -10.797 -7.719 1.00 81.50 162 LEU A CA 1
ATOM 1255 C C . LEU A 1 162 ? 9.735 -11.868 -6.932 1.00 81.50 162 LEU A C 1
ATOM 1257 O O . LEU A 1 162 ? 10.204 -12.991 -6.782 1.00 81.50 162 LEU A O 1
ATOM 1261 N N . ARG A 1 163 ? 8.549 -11.517 -6.429 1.00 87.75 163 ARG A N 1
ATOM 1262 C CA . ARG A 1 163 ? 7.641 -12.444 -5.736 1.00 87.75 163 ARG A CA 1
ATOM 1263 C C . ARG A 1 163 ? 6.227 -12.254 -6.256 1.00 87.75 163 ARG A C 1
ATOM 1265 O O . ARG A 1 163 ? 5.493 -11.392 -5.774 1.00 87.75 163 ARG A O 1
ATOM 1272 N N . ILE A 1 164 ? 5.860 -13.028 -7.269 1.00 92.50 164 ILE A N 1
ATOM 1273 C CA . ILE A 1 164 ? 4.545 -12.970 -7.909 1.00 92.50 164 ILE A CA 1
ATOM 1274 C C . ILE A 1 164 ? 4.002 -14.388 -7.964 1.00 92.50 164 ILE A C 1
ATOM 1276 O O . ILE A 1 164 ? 4.539 -15.234 -8.670 1.00 92.50 164 ILE A O 1
ATOM 1280 N N . GLY A 1 165 ? 2.942 -14.669 -7.211 1.00 93.06 165 GLY A N 1
ATOM 1281 C CA . GLY A 1 165 ? 2.391 -16.019 -7.222 1.00 93.06 165 GLY A CA 1
ATOM 1282 C C . GLY A 1 165 ? 1.584 -16.320 -8.493 1.00 93.06 165 GLY A C 1
ATOM 1283 O O . GLY A 1 165 ? 1.115 -15.418 -9.192 1.00 93.06 165 GLY A O 1
ATOM 1284 N N . ALA A 1 166 ? 1.336 -17.597 -8.735 1.00 95.62 166 ALA A N 1
ATOM 1285 C CA . ALA A 1 166 ? 0.500 -18.091 -9.812 1.00 95.62 166 ALA A CA 1
ATOM 1286 C C . ALA A 1 166 ? -0.926 -17.519 -9.747 1.00 95.62 166 ALA A C 1
ATOM 1288 O O . ALA A 1 166 ? -1.427 -17.114 -8.693 1.00 95.62 166 ALA A O 1
ATOM 1289 N N . GLY A 1 167 ? -1.613 -17.539 -10.887 1.00 95.81 167 GLY A N 1
ATOM 1290 C CA . GLY A 1 167 ? -3.027 -17.197 -10.980 1.00 95.81 167 GLY A CA 1
ATOM 1291 C C . GLY A 1 167 ? -3.359 -16.232 -12.108 1.00 95.81 167 GLY A C 1
ATOM 1292 O O . GLY A 1 167 ? -2.504 -15.817 -12.890 1.00 95.81 167 GLY A O 1
ATOM 1293 N N . GLU A 1 168 ? -4.645 -15.904 -12.189 1.00 97.19 168 GLU A N 1
ATOM 1294 C CA . GLU A 1 168 ? -5.196 -14.966 -13.163 1.00 97.19 168 GLU A CA 1
ATOM 1295 C C . GLU A 1 168 ? -5.118 -13.532 -12.619 1.00 97.19 168 GLU A C 1
ATOM 1297 O O . GLU A 1 168 ? -5.711 -13.197 -11.591 1.00 97.19 168 GLU A O 1
ATOM 1302 N N . TYR A 1 169 ? -4.406 -12.682 -13.347 1.00 97.38 169 TYR A N 1
ATOM 1303 C CA . TYR A 1 169 ? -4.258 -11.253 -13.116 1.00 97.38 169 TYR A CA 1
ATOM 1304 C C . TYR A 1 169 ? -5.145 -10.505 -14.105 1.00 97.38 169 TYR A C 1
ATOM 1306 O O . TYR A 1 169 ? -4.931 -10.588 -15.312 1.00 97.38 169 TYR A O 1
ATOM 1314 N N . LYS A 1 170 ? -6.146 -9.776 -13.612 1.00 97.38 170 LYS A N 1
ATOM 1315 C CA . LYS A 1 170 ? -7.110 -9.040 -14.447 1.00 97.38 170 LYS A CA 1
ATOM 1316 C C . LYS A 1 170 ? -6.738 -7.579 -14.541 1.00 97.38 170 LYS A C 1
ATOM 1318 O O . LYS A 1 170 ? -6.385 -6.981 -13.528 1.00 97.38 170 LYS A O 1
ATOM 1323 N N . LEU A 1 171 ? -6.846 -7.007 -15.732 1.00 96.75 171 LEU A N 1
ATOM 1324 C CA . LEU A 1 171 ? -6.603 -5.591 -15.959 1.00 96.75 171 LEU A CA 1
ATOM 1325 C C . LEU A 1 171 ? -7.501 -4.746 -15.042 1.00 96.75 171 LEU A C 1
ATOM 1327 O O . LEU A 1 171 ? -8.712 -4.961 -14.967 1.00 96.75 171 LEU A O 1
ATOM 1331 N N . LEU A 1 172 ? -6.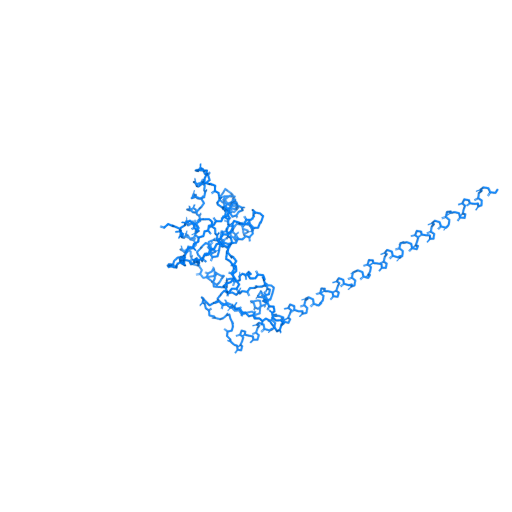900 -3.797 -14.326 1.00 94.56 172 LEU A N 1
ATOM 1332 C CA . LEU A 1 172 ? -7.640 -2.821 -13.537 1.00 94.56 172 LEU A CA 1
ATOM 1333 C C . LEU A 1 172 ? -8.163 -1.697 -14.432 1.00 94.56 172 LEU A C 1
ATOM 1335 O O . LEU A 1 172 ? -7.446 -1.183 -15.291 1.00 94.56 172 LEU A O 1
ATOM 1339 N N . ASP A 1 173 ? -9.391 -1.255 -14.156 1.00 91.25 173 ASP A N 1
ATOM 1340 C CA . ASP A 1 173 ? -9.941 -0.033 -14.745 1.00 91.25 173 ASP A CA 1
ATOM 1341 C C . ASP A 1 173 ? -9.006 1.155 -14.457 1.00 91.25 173 ASP A C 1
ATOM 1343 O O . ASP A 1 173 ? -8.469 1.278 -13.351 1.00 91.25 173 ASP A O 1
ATOM 1347 N N . SER A 1 174 ? -8.849 2.071 -15.416 1.00 82.25 174 SER A N 1
ATOM 1348 C CA . SER A 1 174 ? -7.879 3.176 -15.325 1.00 82.25 174 SER A CA 1
ATOM 1349 C C . SER A 1 174 ? -8.049 4.050 -14.077 1.00 82.25 174 SER A C 1
ATOM 1351 O O . SER A 1 174 ? -7.063 4.477 -13.479 1.00 82.25 174 SER A O 1
ATOM 1353 N N . GLU A 1 175 ? -9.292 4.290 -13.648 1.00 84.38 175 GLU A N 1
ATOM 1354 C CA . GLU A 1 175 ? -9.585 5.060 -12.432 1.00 84.38 175 GLU A CA 1
ATOM 1355 C C . GLU A 1 175 ? -9.028 4.372 -11.180 1.00 84.38 175 GLU A C 1
ATOM 1357 O O . GLU A 1 175 ? -8.403 5.019 -10.339 1.00 84.38 175 GLU A O 1
ATOM 1362 N N . LYS A 1 176 ? -9.175 3.044 -11.088 1.00 80.06 176 LYS A N 1
ATOM 1363 C CA . LYS A 1 176 ? -8.652 2.252 -9.967 1.00 80.06 176 LYS A CA 1
ATOM 1364 C C . LYS A 1 176 ? -7.133 2.146 -10.035 1.00 80.06 176 LYS A C 1
ATOM 1366 O O . LYS A 1 176 ? -6.482 2.258 -9.005 1.00 80.06 176 LYS A O 1
ATOM 1371 N N . ALA A 1 177 ? -6.566 1.987 -11.230 1.00 80.56 177 ALA A N 1
ATOM 1372 C CA . ALA A 1 177 ? -5.126 1.825 -11.422 1.00 80.56 177 ALA A CA 1
ATOM 1373 C C . ALA A 1 177 ? -4.308 3.022 -10.903 1.00 80.56 177 ALA A C 1
ATOM 1375 O O . ALA A 1 177 ? -3.272 2.821 -10.272 1.00 80.56 177 ALA A O 1
ATOM 1376 N N . SER A 1 178 ? -4.789 4.254 -11.109 1.00 81.06 178 SER A N 1
ATOM 1377 C CA . SER A 1 178 ? -4.067 5.483 -10.734 1.00 81.06 178 SER A CA 1
ATOM 1378 C C . SER A 1 178 ? -3.788 5.646 -9.232 1.00 81.06 178 SER A C 1
ATOM 1380 O O . SER A 1 178 ? -2.883 6.385 -8.853 1.00 81.06 178 SER A O 1
ATOM 1382 N N . SER A 1 179 ? -4.537 4.949 -8.371 1.00 83.31 179 SER A N 1
ATOM 1383 C CA . SER A 1 179 ? -4.384 5.012 -6.910 1.00 83.31 179 SER A CA 1
ATOM 1384 C C . SER A 1 179 ? -3.658 3.801 -6.318 1.00 83.31 179 SER A C 1
ATOM 1386 O O . SER A 1 179 ? -3.492 3.724 -5.101 1.00 83.31 179 SER A O 1
ATOM 1388 N N . LYS A 1 180 ? -3.216 2.852 -7.154 1.00 91.31 180 LYS A N 1
ATOM 1389 C CA . LYS A 1 180 ? -2.603 1.597 -6.709 1.00 91.31 180 LYS A CA 1
ATOM 1390 C C . LYS A 1 180 ? -1.093 1.586 -6.922 1.00 91.31 180 LYS A C 1
ATOM 1392 O O . LYS A 1 180 ? -0.572 2.014 -7.958 1.00 91.31 180 LYS A O 1
ATOM 1397 N N . PHE A 1 181 ? -0.383 1.043 -5.938 1.00 94.50 181 PHE A N 1
ATOM 1398 C CA . PHE A 1 181 ? 1.016 0.658 -6.080 1.00 94.50 181 PHE A CA 1
ATOM 1399 C C . PHE A 1 181 ? 1.119 -0.814 -6.476 1.00 94.50 181 PHE A C 1
ATOM 1401 O O . PHE A 1 181 ? 0.219 -1.598 -6.207 1.00 94.50 181 PHE A O 1
ATOM 1408 N N . CYS A 1 182 ? 2.194 -1.153 -7.184 1.00 95.50 182 CYS A N 1
ATOM 1409 C CA . CYS A 1 182 ? 2.536 -2.545 -7.456 1.00 95.50 182 CYS A CA 1
ATOM 1410 C C . CYS A 1 182 ? 2.983 -3.190 -6.145 1.00 95.50 182 CYS A C 1
ATOM 1412 O O . CYS A 1 182 ? 3.787 -2.562 -5.473 1.00 95.50 182 CYS A O 1
ATOM 1414 N N . ASP A 1 183 ? 2.527 -4.398 -5.826 1.00 94.12 183 ASP A N 1
ATOM 1415 C CA . ASP A 1 183 ? 2.915 -5.179 -4.640 1.00 94.12 183 ASP A CA 1
ATOM 1416 C C . ASP A 1 183 ? 4.288 -5.860 -4.767 1.00 94.12 183 ASP A C 1
ATOM 1418 O O . ASP A 1 183 ? 4.760 -6.497 -3.828 1.00 94.12 183 ASP A O 1
ATOM 1422 N N . GLU A 1 184 ? 4.943 -5.760 -5.925 1.00 94.06 184 GLU A N 1
ATOM 1423 C CA . GLU A 1 184 ? 6.313 -6.249 -6.078 1.00 94.06 184 GLU A CA 1
ATOM 1424 C C . GLU A 1 184 ? 7.257 -5.411 -5.184 1.00 94.06 184 GLU A C 1
ATOM 1426 O O . GLU A 1 184 ? 7.266 -4.184 -5.336 1.00 94.06 184 GLU A O 1
ATOM 1431 N N . PRO A 1 185 ? 8.038 -6.022 -4.263 1.00 91.56 185 PRO A N 1
ATOM 1432 C CA . PRO A 1 185 ? 8.758 -5.313 -3.196 1.00 91.56 185 PRO A CA 1
ATOM 1433 C C . PRO A 1 185 ? 9.650 -4.152 -3.655 1.00 91.56 185 PRO A C 1
ATOM 1435 O O . PRO A 1 185 ? 9.750 -3.119 -2.993 1.00 91.56 185 PRO A O 1
ATOM 1438 N N . THR A 1 186 ? 10.314 -4.286 -4.793 1.00 92.50 186 THR A N 1
ATOM 1439 C CA . THR A 1 186 ? 11.173 -3.240 -5.351 1.00 92.50 186 THR A CA 1
ATOM 1440 C C . THR A 1 186 ? 10.329 -2.140 -5.991 1.00 92.50 186 THR A C 1
ATOM 1442 O O . THR A 1 186 ? 10.523 -0.952 -5.713 1.00 92.50 186 THR A O 1
ATOM 1445 N N . CYS A 1 187 ? 9.319 -2.517 -6.780 1.00 95.25 187 CYS A N 1
ATOM 1446 C CA . CYS A 1 187 ? 8.404 -1.580 -7.416 1.00 95.25 187 CYS A CA 1
ATOM 1447 C C . CYS A 1 187 ? 7.565 -0.783 -6.409 1.00 95.25 187 CYS A C 1
ATOM 1449 O O . CYS A 1 187 ? 7.307 0.400 -6.663 1.00 95.25 187 CYS A O 1
ATOM 1451 N N . VAL A 1 188 ? 7.121 -1.384 -5.298 1.00 95.06 188 VAL A N 1
ATOM 1452 C CA . VAL A 1 188 ? 6.359 -0.679 -4.255 1.00 95.06 188 VAL A CA 1
ATOM 1453 C C . VAL A 1 188 ? 7.235 0.371 -3.581 1.00 95.06 188 VAL A C 1
ATOM 1455 O O . VAL A 1 188 ? 6.836 1.532 -3.519 1.00 95.06 188 VAL A O 1
ATOM 1458 N N . LEU A 1 189 ? 8.463 0.012 -3.188 1.00 95.00 189 LEU A N 1
ATOM 1459 C CA . LEU A 1 189 ? 9.421 0.921 -2.550 1.00 95.00 189 LEU A CA 1
ATOM 1460 C C . LEU A 1 189 ? 9.770 2.094 -3.456 1.00 95.00 189 LEU A C 1
ATOM 1462 O O . LEU A 1 189 ? 9.673 3.252 -3.048 1.00 95.00 189 LEU A O 1
ATOM 1466 N N . MET A 1 190 ? 10.124 1.791 -4.706 1.00 96.00 190 MET A N 1
ATOM 1467 C CA . MET A 1 190 ? 10.371 2.786 -5.742 1.00 96.00 190 MET A CA 1
ATOM 1468 C C . MET A 1 190 ? 9.164 3.715 -5.898 1.00 96.00 190 MET A C 1
ATOM 1470 O O . MET A 1 190 ? 9.324 4.935 -5.914 1.00 96.00 190 MET A O 1
ATOM 1474 N N . SER A 1 191 ? 7.953 3.154 -5.995 1.00 95.38 191 SER A N 1
ATOM 1475 C CA . SER A 1 191 ? 6.736 3.944 -6.194 1.00 95.38 191 SER A CA 1
ATOM 1476 C C . SER A 1 191 ? 6.452 4.854 -5.002 1.00 95.38 191 SER A C 1
ATOM 1478 O O . SER A 1 191 ? 6.230 6.044 -5.201 1.00 95.38 191 SER A O 1
ATOM 1480 N N . MET A 1 192 ? 6.512 4.330 -3.775 1.00 95.31 192 MET A N 1
ATOM 1481 C CA . MET A 1 192 ? 6.294 5.100 -2.548 1.00 95.31 192 MET A CA 1
ATOM 1482 C C . MET A 1 192 ? 7.301 6.246 -2.417 1.00 95.31 192 MET A C 1
ATOM 1484 O O . MET A 1 192 ? 6.904 7.388 -2.178 1.00 95.31 192 MET A O 1
ATOM 1488 N N . LEU A 1 193 ? 8.589 5.964 -2.634 1.00 96.56 193 LEU A N 1
ATOM 1489 C CA . LEU A 1 193 ? 9.660 6.957 -2.562 1.00 96.56 193 LEU A CA 1
ATOM 1490 C C . LEU A 1 193 ? 9.452 8.085 -3.582 1.00 96.56 193 LEU A C 1
ATOM 1492 O O . LEU A 1 193 ? 9.422 9.264 -3.232 1.00 96.56 193 LEU A O 1
ATOM 1496 N N . GLN A 1 194 ? 9.276 7.720 -4.850 1.00 96.94 194 GLN A N 1
ATOM 1497 C CA . GLN A 1 194 ? 9.256 8.656 -5.976 1.00 96.94 194 GLN A CA 1
ATOM 1498 C C . GLN A 1 194 ? 7.958 9.468 -6.023 1.00 96.94 194 GLN A C 1
ATOM 1500 O O . GLN A 1 194 ? 7.972 10.674 -6.296 1.00 96.94 194 GLN A O 1
ATOM 1505 N N . TYR A 1 195 ? 6.832 8.835 -5.689 1.00 95.19 195 TYR A N 1
ATOM 1506 C CA . TYR A 1 195 ? 5.553 9.517 -5.530 1.00 95.19 195 TYR A CA 1
ATOM 1507 C C . TYR A 1 195 ? 5.584 10.480 -4.334 1.00 95.19 195 TYR A C 1
ATOM 1509 O O . TYR A 1 195 ? 5.140 11.625 -4.462 1.00 95.19 195 TYR A O 1
ATOM 1517 N N . GLY A 1 196 ? 6.179 10.068 -3.206 1.00 95.69 196 GLY A N 1
ATOM 1518 C CA . GLY A 1 196 ? 6.405 10.926 -2.040 1.00 95.69 196 GLY A CA 1
ATOM 1519 C C . GLY A 1 196 ? 7.266 12.147 -2.373 1.00 95.69 196 GLY A C 1
ATOM 1520 O O . GLY A 1 196 ? 6.873 13.278 -2.092 1.00 95.69 196 GLY A O 1
ATOM 1521 N N . TYR A 1 197 ? 8.382 11.953 -3.079 1.00 97.00 197 TYR A N 1
ATOM 1522 C CA . TYR A 1 197 ? 9.259 13.039 -3.537 1.00 97.00 197 TYR A CA 1
ATOM 1523 C C . TYR A 1 197 ? 8.547 14.044 -4.451 1.00 97.00 197 TYR A C 1
ATOM 1525 O O . TYR A 1 197 ? 8.764 15.253 -4.330 1.00 97.00 197 TYR A O 1
ATOM 1533 N N . CYS A 1 198 ? 7.649 13.579 -5.326 1.00 96.62 198 CYS A N 1
ATOM 1534 C CA . CYS A 1 198 ? 6.811 14.473 -6.128 1.00 96.62 198 CYS A CA 1
ATOM 1535 C C . CYS A 1 198 ? 5.877 15.334 -5.258 1.00 96.62 198 CYS A C 1
ATOM 1537 O O . CYS A 1 198 ? 5.682 16.513 -5.565 1.00 96.62 198 CYS A O 1
ATOM 1539 N N . HIS A 1 199 ? 5.323 14.774 -4.180 1.00 95.75 199 HIS A N 1
ATOM 1540 C CA . HIS A 1 199 ? 4.397 15.475 -3.282 1.00 95.75 199 HIS A CA 1
ATOM 1541 C C . HIS A 1 199 ? 5.104 16.431 -2.317 1.00 95.75 199 HIS A C 1
ATOM 1543 O O . HIS A 1 199 ? 4.572 17.499 -2.025 1.00 95.75 199 HIS A O 1
ATOM 1549 N N . TRP A 1 200 ? 6.313 16.097 -1.865 1.00 96.50 200 TRP A N 1
ATOM 1550 C CA . TRP A 1 200 ? 7.102 16.935 -0.955 1.00 96.50 200 TRP A CA 1
ATOM 1551 C C . TRP A 1 200 ? 7.908 18.042 -1.647 1.00 96.50 200 TRP A C 1
ATOM 1553 O O . TRP A 1 200 ? 8.660 18.752 -0.986 1.00 96.50 200 TRP A O 1
ATOM 1563 N N . GLY A 1 201 ? 7.767 18.203 -2.965 1.00 96.12 201 GLY A N 1
ATOM 1564 C CA . GLY A 1 201 ? 8.431 19.272 -3.718 1.00 96.12 201 GLY A CA 1
ATOM 1565 C C . GLY A 1 201 ? 9.906 19.010 -4.040 1.00 96.12 201 GLY A C 1
ATOM 1566 O O . GLY A 1 201 ? 10.606 19.905 -4.503 1.00 96.12 201 GLY A O 1
ATOM 1567 N N . TYR A 1 202 ? 10.392 17.775 -3.866 1.00 96.88 202 TYR A N 1
ATOM 1568 C CA . TYR A 1 202 ? 11.791 17.408 -4.140 1.00 96.88 202 TYR A CA 1
ATOM 1569 C C . TYR A 1 202 ? 12.194 17.576 -5.621 1.00 96.88 202 TYR A C 1
ATOM 1571 O O . TYR A 1 202 ? 13.374 17.695 -5.954 1.00 96.88 202 TYR A O 1
ATOM 1579 N N . TYR A 1 203 ? 11.208 17.585 -6.522 1.00 96.56 203 TYR A N 1
ATOM 1580 C CA . TYR A 1 203 ? 11.392 17.790 -7.962 1.00 96.56 203 TYR A CA 1
ATOM 1581 C C . TYR A 1 203 ? 10.868 19.143 -8.458 1.00 96.56 203 TYR A C 1
ATOM 1583 O O . TYR A 1 203 ? 10.644 19.303 -9.659 1.00 96.56 203 TYR A O 1
ATOM 1591 N N . ASP A 1 204 ? 10.640 20.119 -7.578 1.00 96.62 204 ASP A N 1
ATOM 1592 C CA . ASP A 1 204 ? 10.137 21.434 -8.001 1.00 96.62 204 ASP A CA 1
ATOM 1593 C C . ASP A 1 204 ? 11.171 22.212 -8.836 1.00 96.62 204 ASP A C 1
ATOM 1595 O O . ASP A 1 204 ? 10.804 22.990 -9.715 1.00 96.62 204 ASP A O 1
ATOM 1599 N N . ASP A 1 205 ? 12.460 21.920 -8.650 1.00 97.38 205 ASP A N 1
ATOM 1600 C CA . ASP A 1 205 ? 13.560 22.393 -9.498 1.00 97.38 205 ASP A CA 1
ATOM 1601 C C . ASP A 1 205 ? 13.650 21.657 -10.853 1.00 97.38 205 ASP A C 1
ATOM 1603 O O . ASP A 1 205 ? 14.333 22.105 -11.775 1.00 97.38 205 ASP A O 1
ATOM 1607 N N . ARG A 1 206 ? 12.945 20.526 -10.993 1.00 97.00 206 ARG A N 1
ATOM 1608 C CA . ARG A 1 206 ? 12.966 19.615 -12.150 1.00 97.00 206 ARG A CA 1
ATOM 1609 C C . ARG A 1 206 ? 11.538 19.261 -12.599 1.00 97.00 206 ARG A C 1
ATOM 1611 O O . ARG A 1 206 ? 11.160 18.082 -12.612 1.00 97.00 206 ARG A O 1
ATOM 1618 N N . PRO A 1 207 ? 10.736 20.247 -13.048 1.00 97.31 207 PRO A N 1
ATOM 1619 C CA . PRO A 1 207 ? 9.310 20.061 -13.330 1.00 97.31 207 PRO A CA 1
ATOM 1620 C C . PRO A 1 207 ? 9.027 19.020 -14.421 1.00 97.31 207 PRO A C 1
ATOM 1622 O O . PRO A 1 207 ? 8.012 18.330 -14.368 1.00 97.31 207 PRO A O 1
ATOM 1625 N N . GLN A 1 208 ? 9.933 18.855 -15.389 1.00 97.19 208 GLN A N 1
ATOM 1626 C CA . GLN A 1 208 ? 9.801 17.836 -16.435 1.00 97.19 208 GLN A CA 1
ATOM 1627 C C . GLN A 1 208 ? 9.921 16.415 -15.869 1.00 97.19 208 GLN A C 1
ATOM 1629 O O . GLN A 1 208 ? 9.115 15.553 -16.214 1.00 97.19 208 GLN A O 1
ATOM 1634 N N . LYS A 1 209 ? 10.878 16.180 -14.957 1.00 96.31 209 LYS A N 1
ATOM 1635 C CA . LYS A 1 209 ? 11.035 14.890 -14.270 1.00 96.31 209 LYS A CA 1
ATOM 1636 C C . LYS A 1 209 ? 9.804 14.596 -13.413 1.00 96.31 209 LYS A C 1
ATOM 1638 O O . LYS A 1 209 ? 9.221 13.526 -13.556 1.00 96.31 209 LYS A O 1
ATOM 1643 N N . LYS A 1 210 ? 9.345 15.576 -12.623 1.00 97.44 210 LYS A N 1
ATOM 1644 C CA . LYS A 1 210 ? 8.103 15.479 -11.834 1.00 97.44 210 LYS A CA 1
ATOM 1645 C C . LYS A 1 210 ? 6.904 15.086 -12.703 1.00 97.44 210 LYS A C 1
ATOM 1647 O O . LYS A 1 210 ? 6.200 14.132 -12.389 1.00 97.44 210 LYS A O 1
ATOM 1652 N N . ALA A 1 211 ? 6.693 15.788 -13.818 1.00 97.44 211 ALA A N 1
ATOM 1653 C CA . ALA A 1 211 ? 5.587 15.516 -14.733 1.00 97.44 211 ALA A CA 1
ATOM 1654 C C . ALA A 1 211 ? 5.676 14.115 -15.353 1.00 97.44 211 ALA A C 1
ATOM 1656 O O . ALA A 1 211 ? 4.660 13.429 -15.455 1.00 97.44 211 ALA A O 1
ATOM 1657 N N . ARG A 1 212 ? 6.883 13.671 -15.729 1.00 97.00 212 ARG A N 1
ATOM 1658 C CA . ARG A 1 212 ? 7.114 12.332 -16.282 1.00 97.00 212 ARG A CA 1
ATOM 1659 C C . ARG A 1 212 ? 6.771 11.235 -15.271 1.00 97.00 212 ARG A C 1
ATOM 1661 O O . ARG A 1 212 ? 6.015 10.328 -15.606 1.00 97.00 212 ARG A O 1
ATOM 1668 N N . ILE A 1 213 ? 7.259 11.366 -14.037 1.00 97.00 213 ILE A N 1
ATOM 1669 C CA . ILE A 1 213 ? 7.002 10.417 -12.945 1.00 97.00 213 ILE A CA 1
ATOM 1670 C C . ILE A 1 213 ? 5.500 10.335 -12.642 1.00 97.00 213 ILE A C 1
ATOM 1672 O O . ILE A 1 213 ? 4.927 9.247 -12.608 1.00 97.00 213 ILE A O 1
ATOM 1676 N N . MET A 1 214 ? 4.835 11.485 -12.486 1.00 96.44 214 MET A N 1
ATOM 1677 C CA . MET A 1 214 ? 3.394 11.523 -12.215 1.00 96.44 214 MET A CA 1
ATOM 1678 C C . MET A 1 214 ? 2.576 10.940 -13.370 1.00 96.44 214 MET A C 1
ATOM 1680 O O . MET A 1 214 ? 1.627 10.198 -13.131 1.00 96.44 214 MET A O 1
ATOM 1684 N N . LYS A 1 215 ? 2.954 11.225 -14.625 1.00 95.56 215 LYS A N 1
ATOM 1685 C CA . LYS A 1 215 ? 2.319 10.611 -15.797 1.00 95.56 215 LYS A CA 1
ATOM 1686 C C . LYS A 1 215 ? 2.450 9.090 -15.739 1.00 95.56 215 LYS A C 1
ATOM 1688 O O . LYS A 1 215 ? 1.437 8.416 -15.859 1.00 95.56 215 LYS A O 1
ATOM 1693 N N . TYR A 1 216 ? 3.653 8.566 -15.499 1.00 95.50 216 TYR A N 1
ATOM 1694 C CA . TYR A 1 216 ? 3.880 7.126 -15.391 1.00 95.50 216 TYR A CA 1
ATOM 1695 C C . TYR A 1 216 ? 2.977 6.478 -14.336 1.00 95.50 216 TYR A C 1
ATOM 1697 O O . TYR A 1 216 ? 2.273 5.525 -14.654 1.00 95.50 216 TYR A O 1
ATOM 1705 N N . PHE A 1 217 ? 2.919 7.013 -13.113 1.00 94.94 217 PHE A N 1
ATOM 1706 C CA . PHE A 1 217 ? 2.063 6.442 -12.067 1.00 94.94 217 PHE A CA 1
ATOM 1707 C C . PHE A 1 217 ? 0.569 6.506 -12.400 1.00 94.94 217 PHE A C 1
ATOM 1709 O O . PHE A 1 217 ? -0.156 5.561 -12.101 1.00 94.94 217 PHE A O 1
ATOM 1716 N N . ASN A 1 218 ? 0.125 7.566 -13.077 1.00 92.94 218 ASN A N 1
ATOM 1717 C CA . ASN A 1 218 ? -1.280 7.747 -13.438 1.00 92.94 218 ASN A CA 1
ATOM 1718 C C . ASN A 1 218 ? -1.716 6.929 -14.661 1.00 92.94 218 ASN A C 1
ATOM 1720 O O . ASN A 1 218 ? -2.906 6.659 -14.806 1.00 92.94 218 ASN A O 1
ATOM 1724 N N . THR A 1 219 ? -0.793 6.582 -15.564 1.00 92.12 219 THR A N 1
ATOM 1725 C CA . THR A 1 219 ? -1.128 5.930 -16.843 1.00 92.12 219 THR A CA 1
ATOM 1726 C C . THR A 1 219 ? -0.552 4.530 -17.004 1.00 92.12 219 THR A C 1
ATOM 1728 O O . THR A 1 219 ? -0.818 3.893 -18.022 1.00 92.12 219 THR A O 1
ATOM 1731 N N . ARG A 1 220 ? 0.271 4.044 -16.067 1.00 93.94 220 ARG A N 1
ATOM 1732 C CA . ARG A 1 220 ? 0.799 2.677 -16.140 1.00 93.94 220 ARG A CA 1
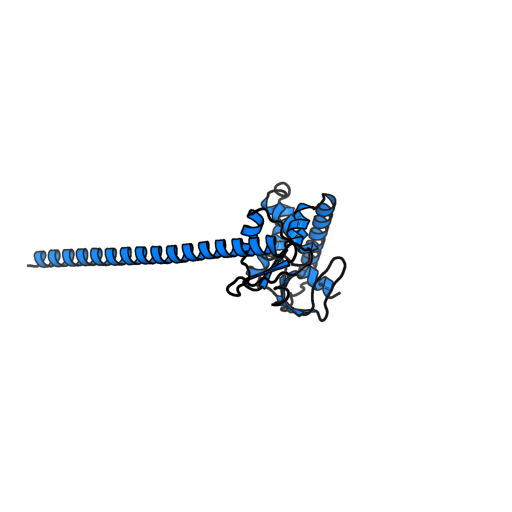ATOM 1733 C C . ARG A 1 220 ? -0.332 1.661 -16.040 1.00 93.94 220 ARG A C 1
ATOM 1735 O O . ARG A 1 220 ? -1.322 1.851 -15.337 1.00 93.94 220 ARG A O 1
ATOM 1742 N N . THR A 1 221 ? -0.133 0.545 -16.720 1.00 95.44 221 THR A N 1
ATOM 1743 C CA . THR A 1 221 ? -1.097 -0.553 -16.733 1.00 95.44 221 THR A CA 1
ATOM 1744 C C . THR A 1 221 ? -0.903 -1.411 -15.488 1.00 95.44 221 THR A C 1
ATOM 1746 O O . THR A 1 221 ? 0.218 -1.828 -15.189 1.00 95.44 221 THR A O 1
ATOM 1749 N N . MET A 1 222 ? -1.991 -1.656 -14.761 1.00 96.88 222 MET A N 1
ATOM 1750 C CA . MET A 1 222 ? -2.007 -2.422 -13.516 1.00 96.88 222 MET A CA 1
ATOM 1751 C C . MET A 1 222 ? -2.963 -3.602 -13.651 1.00 96.88 222 MET A C 1
ATOM 1753 O O . MET A 1 222 ? -4.034 -3.468 -14.240 1.00 96.88 222 MET A O 1
ATOM 1757 N N . TYR A 1 223 ? -2.595 -4.733 -13.068 1.00 97.31 223 TYR A N 1
ATOM 1758 C CA . TYR A 1 223 ? -3.417 -5.929 -13.007 1.00 97.31 223 TYR A CA 1
ATOM 1759 C C . TYR A 1 223 ? -3.645 -6.331 -11.556 1.00 97.31 223 TYR A C 1
ATOM 1761 O O . TYR A 1 223 ? -2.763 -6.140 -10.729 1.00 97.31 223 TYR A O 1
ATOM 1769 N N . GLN A 1 224 ? -4.791 -6.927 -11.256 1.00 96.88 224 GLN A N 1
ATOM 1770 C CA . GLN A 1 224 ? -5.125 -7.428 -9.931 1.00 96.88 224 GLN A CA 1
ATOM 1771 C C . GLN A 1 224 ? -5.384 -8.930 -9.968 1.00 96.88 224 GLN A C 1
ATOM 1773 O O . GLN A 1 224 ? -6.192 -9.418 -10.763 1.00 96.88 224 GLN A O 1
ATOM 1778 N N . ARG A 1 225 ? -4.758 -9.650 -9.042 1.00 96.69 225 ARG A N 1
ATOM 1779 C CA . ARG A 1 225 ? -5.126 -11.014 -8.669 1.00 96.69 225 ARG A CA 1
ATOM 1780 C C . ARG A 1 225 ? -5.915 -10.970 -7.369 1.00 96.69 225 ARG A C 1
ATOM 1782 O O . ARG A 1 225 ? -5.464 -10.376 -6.393 1.00 96.69 225 ARG A O 1
ATOM 1789 N N . LYS A 1 226 ? -7.078 -11.619 -7.343 1.00 95.88 226 LYS A N 1
ATOM 1790 C CA . LYS A 1 226 ? -7.858 -11.795 -6.111 1.00 95.88 226 LYS A CA 1
ATOM 1791 C C . LYS A 1 226 ? -7.416 -13.055 -5.388 1.00 95.88 226 LYS A C 1
ATOM 1793 O O . LYS A 1 226 ? -7.365 -14.116 -6.004 1.00 95.88 226 LYS A O 1
ATOM 1798 N N . ASP A 1 227 ? -7.119 -12.931 -4.102 1.00 92.94 227 ASP A N 1
ATOM 1799 C CA . ASP A 1 227 ? -6.625 -14.032 -3.279 1.00 92.94 227 ASP A CA 1
ATOM 1800 C C . ASP A 1 227 ? -7.056 -13.817 -1.819 1.00 92.94 227 ASP A C 1
ATOM 1802 O O . ASP A 1 227 ? -6.606 -12.900 -1.139 1.00 92.94 227 ASP A O 1
ATOM 1806 N N . GLU A 1 228 ? -7.974 -14.653 -1.336 1.00 90.25 228 GLU A N 1
ATOM 1807 C CA . GLU A 1 228 ? -8.534 -14.539 0.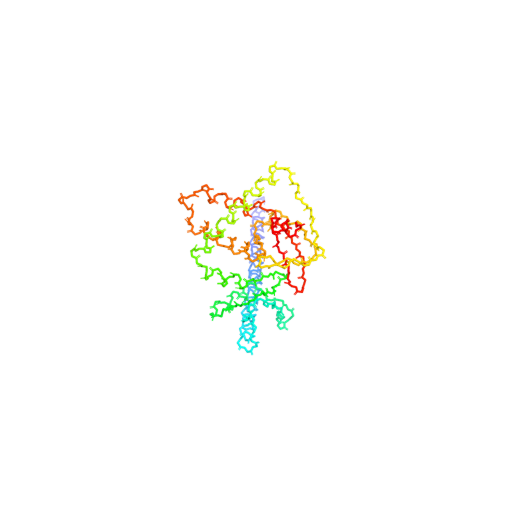020 1.00 90.25 228 GLU A CA 1
ATOM 1808 C C . GLU A 1 228 ? -7.595 -15.073 1.115 1.00 90.25 228 GLU A C 1
ATOM 1810 O O . GLU A 1 228 ? -7.849 -14.889 2.315 1.00 90.25 228 GLU A O 1
ATOM 1815 N N . VAL A 1 229 ? -6.539 -15.783 0.706 1.00 89.31 229 VAL A N 1
ATOM 1816 C CA . VAL A 1 229 ? -5.562 -16.409 1.598 1.00 89.31 229 VAL A CA 1
ATOM 1817 C C . VAL A 1 229 ? -4.379 -15.478 1.805 1.00 89.31 229 VAL A C 1
ATOM 1819 O O . VAL A 1 229 ? -4.011 -15.236 2.949 1.00 89.31 229 VAL A O 1
ATOM 1822 N N . ASN A 1 230 ? -3.829 -14.928 0.720 1.00 89.88 230 ASN A N 1
ATOM 1823 C CA . ASN A 1 230 ? -2.636 -14.076 0.763 1.00 89.88 230 ASN A CA 1
ATOM 1824 C C . ASN A 1 230 ? -2.940 -12.576 0.621 1.00 89.88 230 ASN A C 1
ATOM 1826 O O . ASN A 1 230 ? -2.028 -11.758 0.729 1.00 89.88 230 ASN A O 1
ATOM 1830 N N . GLY A 1 231 ? -4.206 -12.219 0.394 1.00 92.38 231 GLY A N 1
ATOM 1831 C CA . GLY A 1 231 ? -4.626 -10.864 0.057 1.00 92.38 231 GLY A CA 1
ATOM 1832 C C . GLY A 1 231 ? -4.555 -10.601 -1.447 1.00 92.38 231 GLY A C 1
ATOM 1833 O O . GLY A 1 231 ? -3.758 -11.197 -2.175 1.00 92.38 231 GLY A O 1
ATOM 1834 N N . ASN A 1 232 ? -5.410 -9.697 -1.919 1.00 94.94 232 ASN A N 1
ATOM 1835 C CA . ASN A 1 232 ? -5.378 -9.205 -3.287 1.00 94.94 232 ASN A CA 1
ATOM 1836 C C . ASN A 1 232 ? -3.985 -8.656 -3.602 1.00 94.94 232 ASN A C 1
ATOM 1838 O O . ASN A 1 232 ? -3.346 -8.028 -2.760 1.00 94.94 232 ASN A O 1
ATOM 1842 N N . CYS A 1 233 ? -3.544 -8.890 -4.832 1.00 94.62 233 CYS A N 1
ATOM 1843 C CA . CYS A 1 233 ? -2.228 -8.494 -5.294 1.00 94.62 233 CYS A CA 1
ATOM 1844 C C . CYS A 1 233 ? -2.362 -7.672 -6.577 1.00 94.62 233 CYS A C 1
ATOM 1846 O O . CYS A 1 233 ? -2.821 -8.186 -7.599 1.00 94.62 233 CYS A O 1
ATOM 1848 N N . ASP A 1 234 ? -1.974 -6.404 -6.510 1.00 96.00 234 ASP A N 1
ATOM 1849 C CA . ASP A 1 234 ? -1.940 -5.453 -7.609 1.00 96.00 234 ASP A CA 1
ATOM 1850 C C . ASP A 1 234 ? -0.513 -5.429 -8.195 1.00 96.00 234 ASP A C 1
ATOM 1852 O O . ASP A 1 234 ? 0.442 -5.062 -7.522 1.00 96.00 234 ASP A O 1
ATOM 1856 N N . ILE A 1 235 ? -0.327 -5.815 -9.458 1.00 96.69 235 ILE A N 1
ATOM 1857 C CA . ILE A 1 235 ? 0.984 -5.903 -10.121 1.00 96.69 235 ILE A CA 1
ATOM 1858 C C . ILE A 1 235 ? 0.987 -5.050 -11.392 1.00 96.69 235 ILE A C 1
ATOM 1860 O O . ILE A 1 235 ? 0.051 -5.088 -12.191 1.00 96.69 235 ILE A O 1
ATOM 1864 N N . CYS A 1 236 ? 2.043 -4.260 -11.604 1.00 96.31 236 CYS A N 1
ATOM 1865 C CA . CYS A 1 236 ? 2.179 -3.470 -12.827 1.00 96.31 236 CYS A CA 1
ATOM 1866 C C . CYS A 1 236 ? 2.564 -4.347 -14.026 1.00 96.31 236 CYS A C 1
ATOM 1868 O O . CYS A 1 236 ? 3.219 -5.379 -13.878 1.00 96.31 236 CYS A O 1
ATOM 1870 N N . HIS A 1 237 ? 2.205 -3.904 -15.232 1.00 95.75 237 HIS A N 1
ATOM 1871 C CA . HIS A 1 237 ? 2.485 -4.645 -16.463 1.00 95.75 237 HIS A CA 1
ATOM 1872 C C . HIS A 1 237 ? 3.973 -4.983 -16.626 1.00 95.75 237 HIS A C 1
ATOM 1874 O O . HIS A 1 237 ? 4.292 -6.097 -17.014 1.00 95.75 237 HIS A O 1
ATOM 1880 N N . TYR A 1 238 ? 4.874 -4.066 -16.257 1.00 95.56 238 TYR A N 1
ATOM 1881 C CA . TYR A 1 238 ? 6.318 -4.305 -16.299 1.00 95.56 238 TYR A CA 1
ATOM 1882 C C . TYR A 1 238 ? 6.733 -5.520 -15.454 1.00 95.56 238 TYR A C 1
ATOM 1884 O O . TYR A 1 238 ? 7.360 -6.443 -15.963 1.00 95.56 238 TYR A O 1
ATOM 1892 N N . CYS A 1 239 ? 6.345 -5.554 -14.172 1.00 95.75 239 CYS A N 1
ATOM 1893 C CA . CYS A 1 239 ? 6.672 -6.666 -13.272 1.00 95.75 239 CYS A CA 1
ATOM 1894 C C . CYS A 1 239 ? 6.079 -7.987 -13.770 1.00 95.75 239 CYS A C 1
ATOM 1896 O O . CYS A 1 239 ? 6.725 -9.027 -13.693 1.00 95.75 239 CYS A O 1
ATOM 1898 N N . LEU A 1 240 ? 4.857 -7.939 -14.301 1.00 95.19 240 LEU A N 1
ATOM 1899 C CA . LEU A 1 240 ? 4.178 -9.129 -14.796 1.00 95.19 240 LEU A CA 1
ATOM 1900 C C . LEU A 1 240 ? 4.794 -9.651 -16.102 1.00 95.19 240 LEU A C 1
ATOM 1902 O O . LEU A 1 240 ? 4.889 -10.859 -16.292 1.00 95.19 240 LEU A O 1
ATOM 1906 N N . ALA A 1 241 ? 5.258 -8.755 -16.977 1.00 93.69 241 ALA A N 1
ATOM 1907 C CA . ALA A 1 241 ? 5.970 -9.111 -18.200 1.00 93.69 241 ALA A CA 1
ATOM 1908 C C . ALA A 1 241 ? 7.330 -9.754 -17.896 1.00 93.69 241 ALA A C 1
ATOM 1910 O O . ALA A 1 241 ? 7.678 -10.744 -18.536 1.00 93.69 241 ALA A O 1
ATOM 1911 N N . LEU A 1 242 ? 8.055 -9.255 -16.886 1.00 92.56 242 LEU A N 1
ATOM 1912 C CA . LEU A 1 242 ? 9.288 -9.893 -16.413 1.00 92.56 242 LEU A CA 1
ATOM 1913 C C . LEU A 1 242 ? 9.035 -11.309 -15.888 1.00 92.56 242 LEU A C 1
ATOM 1915 O O . LEU A 1 242 ? 9.806 -12.205 -16.196 1.00 92.56 242 LEU A O 1
ATOM 1919 N N . ALA A 1 243 ? 7.929 -11.526 -15.171 1.00 92.06 243 ALA A N 1
ATOM 1920 C CA . ALA A 1 243 ? 7.547 -12.849 -14.673 1.00 92.06 243 ALA A CA 1
ATOM 1921 C C . ALA A 1 243 ? 7.184 -13.860 -15.779 1.00 92.06 243 ALA A C 1
ATOM 1923 O O . ALA A 1 243 ? 7.141 -15.060 -15.521 1.00 92.06 243 ALA A O 1
ATOM 1924 N N . CYS A 1 244 ? 6.870 -13.385 -16.988 1.00 87.88 244 CYS A N 1
ATOM 1925 C CA . CYS A 1 244 ? 6.506 -14.233 -18.125 1.00 87.88 244 CYS A CA 1
ATOM 1926 C C . CYS A 1 244 ? 7.698 -14.605 -19.024 1.00 87.88 244 CYS A C 1
ATOM 1928 O O . CYS A 1 244 ? 7.527 -15.453 -19.903 1.00 87.88 244 CYS A O 1
ATOM 1930 N N . CYS A 1 245 ? 8.845 -13.938 -18.864 1.00 82.06 245 CYS A N 1
ATOM 1931 C CA . CYS A 1 245 ? 10.051 -14.154 -19.669 1.00 82.06 245 CYS A CA 1
ATOM 1932 C C . CYS A 1 245 ? 10.953 -15.222 -19.043 1.00 82.06 245 CYS A C 1
ATOM 1934 O O . CYS A 1 245 ? 11.518 -16.022 -19.823 1.00 82.06 245 CYS A O 1
#

Secondary structure (DSSP, 8-state):
-HHHHHHHHHHHHHHHHHHHHHHHHHHHHHHHHHHHHHHHHHHHHHHHHHHHHHHHHHHH-TT-STT-EE-PPPTTSPPPPHHHHHHHHHTT----SEEE-GGG-EEEHHHHHHHHT--HHHHHHHHHHHHHHHHHHHHHHHTT-PPPSEEEESS-EE-SS-EE-SEEEEEPPHHHHTT----SHHHHHHHHHHHHHHHTTTTTT-HHHHHHHHHHHHHS-EEEE--TTT--EEEEHHHHHHHH-

pLDDT: mean 91.32, std 8.67, range [55.56, 97.81]

Sequence (245 aa):
MAEAEKVAAEKAEAEKAEAEKAEAEKAEAEKAKAEKAVAEKAAAQAAADVLHLIQKYDNEGWAQEEGKIYKEEMPDGRLPTIEAITGVELSGRELAGRIIMRNYDVHDADSQKKLKTLTDQDIYRLDEELCSRMDWQDEMNAAGWANLDSITLTQDVEDETLRIGAGEYKLLDSEKASSKFCDEPTCVLMSMLQYGYCHWGYYDDRPQKKARIMKYFNTRTMYQRKDEVNGNCDICHYCLALACC

Organism: NCBI:txid1070528

Radius of gyration: 26.66 Å; chains: 1; bounding box: 90×63×54 Å